Protein 3OP7 (pdb70)

Solvent-accessible surface area: 16066 Å² total

Nearest PDB structures (foldseek):
  3p6k-assembly1_B  TM=9.963E-01  e=9.672E-69  Streptococcus suis 89/1591
  3h14-assembly1_A  TM=8.240E-01  e=2.081E-23  Ruegeria pomeroyi DSS-3
  3cq5-assembly2_C  TM=8.260E-01  e=1.080E-16  unclassified
  4r8d-assembly1_A  TM=8.226E-01  e=7.196E-16  Mycobacterium tuberculosis H37Rv
  3cq4-assembly1_B  TM=8.058E-01  e=1.076E-15  unclassified

B-factor: mean 35.76, std 11.33, range [17.78, 86.44]

Foldseek 3Di:
DLFDPQLLVVVCVVPVVLFPQEQADLFFAFDDVVRLCVLLVHDVVVLCVVVVPDDFDCPDFFFDLLLLCLVQVVAPPFHSLQKGKALALVRVLLLLLVLQAAAAAEEEEEALFRVSQFSVNSSRNYHYHYQYQDQVVLRHGDLVVVLVRDDLRHLYEEEAVTPAALAHADVVLLSVQVSCVNRVHAYEYEDQWDFPAPHHHHQNVNRHLSYKYKYACVCPRPSPLRIIIIGHHNVSSVSSSVCSVVVGHGTPVSSSVSSSCSVSVVSSNVVQLVLLVVQLVVVVVLQVVQPQKHASRRSSGQKRKIAGNADFVVLQVCLCVPPSAHWAACVSRPPTRITIGGRSHDSVSNVSSSVSVSVSVVVRD

Secondary structure (DSSP, 8-state):
------HHHHHHHHHGGG-SEE----S--PPPHHHHHHHHT--HHHHHHHHHTS--SS--TT--HHHHHHHHTTSSS--GGGEEEESHHHHHHHHHHHHH--TT-EEEEEESS-THHHHHHHHTT-EEEEEEEEGGGTTEEPHHHHHHH--TT---EEESSPTTT----HHHHHHHHHHHHTTT--EEEE--S---SSS----HHHH-TTEEEEEE----S-GGG--EEEE--HHHHHHHTTTGGG-----HHHHHHHHHHHHTHHHHHHHHHHHHHHHHHHHHHHHHH-TTEEE---SSSS-EEEEE-----HHHHHHHHHH-EE-EEGGGGT-TTEEEE---S-HHHHHHHHHHHHHHHGGG-

Radius of gyration: 20.61 Å; Cα contacts (8 Å, |Δi|>4): 712; chains: 1; bounding box: 50×51×51 Å

Structure (mmCIF, N/CA/C/O backbone):
data_3OP7
#
_entry.id   3OP7
#
_cell.length_a   97.518
_cell.length_b   97.518
_cell.length_c   89.244
_cell.angle_alpha   90.000
_cell.angle_beta   90.000
_cell.angle_gamma   90.000
#
_symmetry.space_group_name_H-M   'P 41 21 2'
#
loop_
_entity.id
_entity.type
_entity.pdbx_description
1 polymer 'Aminotransferase class I and II'
2 non-polymer 'UNKNOWN LIGAND'
3 non-polymer 'SULFATE ION'
4 non-polymer 1,2-ETHANEDIOL
5 water water
#
loop_
_atom_site.group_PDB
_atom_site.id
_atom_site.type_symbol
_atom_site.label_atom_id
_atom_site.label_alt_id
_atom_site.label_comp_id
_atom_site.label_asym_id
_atom_site.label_entity_id
_atom_site.label_seq_id
_atom_site.pdbx_PDB_ins_code
_atom_site.Cartn_x
_atom_site.Cartn_y
_atom_site.Cartn_z
_atom_site.occupancy
_atom_site.B_iso_or_equiv
_atom_site.auth_seq_id
_atom_site.auth_comp_id
_atom_site.auth_asym_id
_atom_site.auth_atom_id
_atom_site.pdbx_PDB_model_num
ATOM 1 N N . GLY A 1 1 ? 10.364 27.198 3.914 1.00 42.60 0 GLY A N 1
ATOM 2 C CA . GLY A 1 1 ? 9.784 26.185 2.994 1.00 44.98 0 GLY A CA 1
ATOM 3 C C . GLY A 1 1 ? 9.466 24.887 3.728 1.00 46.07 0 GLY A C 1
ATOM 4 O O . GLY A 1 1 ? 9.677 24.780 4.951 1.00 45.29 0 GLY A O 1
ATOM 13 N N . LYS A 1 3 ? 10.614 21.463 3.452 1.00 43.98 2 LYS A N 1
ATOM 14 C CA . LYS A 1 3 ? 11.621 20.635 4.138 1.00 43.59 2 LYS A CA 1
ATOM 15 C C . LYS A 1 3 ? 12.796 21.493 4.636 1.00 39.92 2 LYS A C 1
ATOM 16 O O . LYS A 1 3 ? 13.761 20.972 5.216 1.00 39.60 2 LYS A O 1
ATOM 22 N N . LEU A 1 4 ? 12.733 22.791 4.358 1.00 36.96 3 LEU A N 1
ATOM 23 C CA . LEU A 1 4 ? 13.809 23.731 4.767 1.00 33.32 3 LEU A CA 1
ATOM 24 C C . LEU A 1 4 ? 13.159 25.025 5.246 1.00 32.56 3 LEU A C 1
ATOM 25 O O . LEU A 1 4 ? 12.779 25.848 4.420 1.00 32.54 3 LEU A O 1
ATOM 30 N N . PRO A 1 5 ? 12.998 25.170 6.577 1.00 31.67 4 PRO A N 1
ATOM 31 C CA . PRO A 1 5 ? 12.398 26.347 7.217 1.00 31.93 4 PRO A CA 1
ATOM 32 C C . PRO A 1 5 ? 13.280 27.575 7.047 1.00 30.02 4 PRO A C 1
ATOM 33 O O . PRO A 1 5 ? 14.511 27.458 6.926 1.00 29.04 4 PRO A O 1
ATOM 37 N N . ARG A 1 6 ? 12.686 28.757 7.034 1.00 30.06 5 ARG A N 1
ATOM 38 C CA . ARG A 1 6 ? 13.531 29.974 7.108 1.00 30.50 5 ARG A CA 1
ATOM 39 C C . ARG A 1 6 ? 14.488 29.845 8.297 1.00 28.90 5 ARG A C 1
ATOM 40 O O . ARG A 1 6 ? 14.144 29.206 9.282 1.00 28.42 5 ARG A O 1
ATOM 48 N N . PHE A 1 7 ? 15.647 30.476 8.196 1.00 26.78 6 PHE A N 1
ATOM 49 C CA . PHE A 1 7 ? 16.682 30.456 9.218 1.00 26.48 6 PHE A CA 1
ATOM 50 C C . PHE A 1 7 ? 16.276 31.529 10.250 1.00 27.41 6 PHE A C 1
ATOM 51 O O . PHE A 1 7 ? 16.223 32.708 9.936 1.00 26.60 6 PHE A O 1
ATOM 59 N N . GLY A 1 8 ? 15.910 31.086 11.460 1.00 27.48 7 GLY A N 1
ATOM 60 C CA . GLY A 1 8 ? 15.206 31.926 12.394 1.00 28.94 7 GLY A CA 1
ATOM 61 C C . GLY A 1 8 ? 15.961 33.140 12.880 1.00 29.13 7 GLY A C 1
ATOM 62 O O . GLY A 1 8 ? 15.402 34.236 12.906 1.00 30.42 7 GLY A O 1
ATOM 63 N N . VAL A 1 9 ? 17.200 32.953 13.307 1.00 28.43 8 VAL A N 1
ATOM 64 C CA . VAL A 1 9 ? 18.015 34.109 13.752 1.00 28.27 8 VAL A CA 1
ATOM 65 C C . VAL A 1 9 ? 18.189 35.092 12.595 1.00 28.87 8 VAL A C 1
ATOM 66 O O . VAL A 1 9 ? 18.043 36.296 12.755 1.00 28.17 8 VAL A O 1
ATOM 70 N N . GLU A 1 10 ? 18.450 34.555 11.403 1.00 27.51 9 GLU A N 1
ATOM 71 C CA . GLU A 1 10 ? 18.612 35.379 10.193 1.00 28.40 9 GLU A CA 1
ATOM 72 C C . GLU A 1 10 ? 17.405 36.287 9.871 1.00 28.91 9 GLU A C 1
ATOM 73 O O . GLU A 1 10 ? 17.537 37.497 9.594 1.00 29.38 9 GLU A O 1
ATOM 79 N N . GLU A 1 11 ? 16.205 35.714 9.914 1.00 29.29 10 GLU A N 1
ATOM 80 C CA . GLU A 1 11 ? 15.004 36.452 9.597 1.00 30.61 10 GLU A CA 1
ATOM 81 C C . GLU A 1 11 ? 14.853 37.605 10.623 1.00 31.35 10 GLU A C 1
ATOM 82 O O . GLU A 1 11 ? 14.540 38.741 10.267 1.00 31.75 10 GLU A O 1
ATOM 88 N N . TRP A 1 12 ? 15.084 37.291 11.893 1.00 30.39 11 TRP A N 1
ATOM 89 C CA . TRP A 1 12 ? 15.006 38.322 12.952 1.00 31.07 11 TRP A CA 1
ATOM 90 C C . TRP A 1 12 ? 15.995 39.457 12.674 1.00 31.05 11 TRP A C 1
ATOM 91 O O . TRP A 1 12 ? 15.589 40.615 12.667 1.00 32.25 11 TRP A O 1
ATOM 102 N N . LEU A 1 13 ? 17.262 39.106 12.448 1.00 30.80 12 LEU A N 1
ATOM 103 C CA . LEU A 1 13 ? 18.295 40.104 12.141 1.00 31.16 12 LEU A CA 1
ATOM 104 C C . LEU A 1 13 ? 17.998 40.866 10.843 1.00 32.74 12 LEU A C 1
ATOM 105 O O . LEU A 1 13 ? 18.149 42.103 10.807 1.00 33.45 12 LEU A O 1
ATOM 110 N N . ASN A 1 14 ? 17.583 40.165 9.773 1.00 32.29 13 ASN A N 1
ATOM 111 C CA . ASN A 1 14 ? 17.211 40.867 8.540 1.00 33.13 13 ASN A CA 1
ATOM 112 C C . ASN A 1 14 ? 16.221 42.007 8.798 1.00 34.84 13 ASN A C 1
ATOM 113 O O . ASN A 1 14 ? 16.370 43.120 8.269 1.00 34.30 13 ASN A O 1
ATOM 118 N N . VAL A 1 15 ? 15.196 41.732 9.614 1.00 35.35 14 VAL A N 1
ATOM 119 C CA . VAL A 1 15 ? 14.139 42.707 9.865 1.00 38.08 14 VAL A CA 1
ATOM 120 C C . VAL A 1 15 ? 14.606 43.841 10.803 1.00 38.32 14 VAL A C 1
ATOM 121 O O . VAL A 1 15 ? 14.256 45.006 10.569 1.00 38.76 14 VAL A O 1
ATOM 125 N N . HIS A 1 16 ? 15.432 43.528 11.796 1.00 37.72 15 HIS A N 1
ATOM 126 C CA . HIS A 1 16 ? 15.657 44.458 12.926 1.00 39.47 15 HIS A CA 1
ATOM 127 C C . HIS A 1 16 ? 17.052 45.049 13.093 1.00 40.43 15 HIS A C 1
ATOM 128 O O . HIS A 1 16 ? 17.204 46.021 13.820 1.00 41.04 15 HIS A O 1
ATOM 135 N N . GLU A 1 17 ? 18.054 44.509 12.413 1.00 41.11 16 GLU A N 1
ATOM 136 C CA . GLU A 1 17 ? 19.449 44.933 12.621 1.00 43.03 16 GLU A CA 1
ATOM 137 C C . GLU A 1 17 ? 19.652 46.454 12.339 1.00 44.60 16 GLU A C 1
ATOM 138 O O . GLU A 1 17 ? 20.418 47.124 13.053 1.00 45.28 16 GLU A O 1
ATOM 144 N N . ASN A 1 18 ? 18.923 46.981 11.346 1.00 45.18 17 ASN A N 1
ATOM 145 C CA . ASN A 1 18 ? 19.012 48.406 10.972 1.00 46.77 17 ASN A CA 1
ATOM 146 C C . ASN A 1 18 ? 18.316 49.341 11.947 1.00 48.47 17 ASN A C 1
ATOM 147 O O . ASN A 1 18 ? 18.448 50.573 11.847 1.00 49.75 17 ASN A O 1
ATOM 152 N N . SER A 1 19 ? 17.499 48.764 12.822 1.00 48.79 18 SER A N 1
ATOM 153 C CA . SER A 1 19 ? 16.773 49.516 13.842 1.00 50.27 18 SER A CA 1
ATOM 154 C C . SER A 1 19 ? 17.537 49.587 15.165 1.00 49.87 18 SER A C 1
ATOM 155 O O . SER A 1 19 ? 17.084 50.253 16.104 1.00 51.47 18 SER A O 1
ATOM 158 N N . ALA A 1 20 ? 18.676 48.900 15.249 1.00 47.42 19 ALA A N 1
ATOM 159 C CA . ALA A 1 20 ? 19.426 48.782 16.502 1.00 47.13 19 ALA A CA 1
ATOM 160 C C . ALA A 1 20 ? 20.212 50.070 16.813 1.00 47.61 19 ALA A C 1
ATOM 161 O O . ALA A 1 20 ? 20.988 50.536 15.972 1.00 47.21 19 ALA A O 1
ATOM 163 N N . ILE A 1 21 ? 20.023 50.626 18.005 1.00 48.23 20 ILE A N 1
ATOM 164 C CA . ILE A 1 21 ? 20.911 51.702 18.498 1.00 48.63 20 ILE A CA 1
ATOM 165 C C . ILE A 1 21 ? 22.078 51.051 19.259 1.00 47.17 20 ILE A C 1
ATOM 166 O O . ILE A 1 21 ? 23.251 51.376 19.026 1.00 46.26 20 ILE A O 1
ATOM 171 N N . TYR A 1 22 ? 21.742 50.082 20.111 1.00 46.42 21 TYR A N 1
ATOM 172 C CA . TYR A 1 22 ? 22.723 49.326 20.912 1.00 45.39 21 TYR A CA 1
ATOM 173 C C . TYR A 1 22 ? 22.613 47.854 20.534 1.00 43.85 21 TYR A C 1
ATOM 174 O O . TYR A 1 22 ? 21.751 47.164 21.019 1.00 43.42 21 TYR A O 1
ATOM 183 N N . ASP A 1 23 ? 23.494 47.388 19.660 1.00 42.61 22 ASP A N 1
ATOM 184 C CA . ASP A 1 23 ? 23.397 46.020 19.114 1.00 41.78 22 ASP A CA 1
ATOM 185 C C . ASP A 1 23 ? 24.175 45.032 19.988 1.00 40.34 22 ASP A C 1
ATOM 186 O O . ASP A 1 23 ? 25.383 44.974 19.916 1.00 39.48 22 ASP A O 1
ATOM 191 N N . ILE A 1 24 ? 23.475 44.309 20.869 1.00 40.32 23 ILE A N 1
ATOM 192 C CA . ILE A 1 24 ? 24.096 43.253 21.677 1.00 39.01 23 ILE A CA 1
ATOM 193 C C . ILE A 1 24 ? 23.505 41.892 21.258 1.00 38.97 23 ILE A C 1
ATOM 194 O O . ILE A 1 24 ? 23.302 41.006 22.094 1.00 39.42 23 ILE A O 1
ATOM 199 N N . ALA A 1 25 ? 23.250 41.757 19.956 1.00 38.30 24 ALA A N 1
ATOM 200 C CA . ALA A 1 25 ? 22.699 40.527 19.391 1.00 38.09 24 ALA A CA 1
ATOM 201 C C . ALA A 1 25 ? 23.765 39.694 18.704 1.00 37.95 24 ALA A C 1
ATOM 202 O O . ALA A 1 25 ? 23.617 38.481 18.619 1.00 37.42 24 ALA A O 1
ATOM 204 N N . GLY A 1 26 ? 24.785 40.328 18.122 1.00 38.02 25 GLY A N 1
ATOM 205 C CA . GLY A 1 26 ? 25.879 39.560 17.473 1.00 36.17 25 GLY A CA 1
ATOM 206 C C . GLY A 1 26 ? 26.633 38.762 18.530 1.00 36.16 25 GLY A C 1
ATOM 207 O O . GLY A 1 26 ? 26.862 39.260 19.635 1.00 37.14 25 GLY A O 1
ATOM 208 N N . VAL A 1 27 ? 27.067 37.561 18.171 1.00 34.66 26 VAL A N 1
ATOM 209 C CA . VAL A 1 27 ? 27.764 36.653 19.086 1.00 34.14 26 VAL A CA 1
ATOM 210 C C . VAL A 1 27 ? 29.212 36.379 18.633 1.00 33.24 26 VAL A C 1
ATOM 211 O O . VAL A 1 27 ? 29.790 35.321 18.921 1.00 30.93 26 VAL A O 1
ATOM 215 N N . SER A 1 28 ? 29.815 37.391 18.003 1.00 32.73 27 SER A N 1
ATOM 216 C CA . SER A 1 28 ? 31.217 37.337 17.680 1.00 32.85 27 SER A CA 1
ATOM 217 C C . SER A 1 28 ? 32.017 38.186 18.685 1.00 32.92 27 SER A C 1
ATOM 218 O O . SER A 1 28 ? 31.473 38.678 19.694 1.00 33.55 27 SER A O 1
ATOM 221 N N . ILE A 1 29 ? 33.317 38.292 18.452 1.00 31.26 28 ILE A N 1
ATOM 222 C CA . ILE A 1 29 ? 34.197 39.123 19.316 1.00 30.56 28 ILE A CA 1
ATOM 223 C C . ILE A 1 29 ? 34.659 40.270 18.420 1.00 30.74 28 ILE A C 1
ATOM 224 O O . ILE A 1 29 ? 35.124 39.968 17.297 1.00 29.92 28 ILE A O 1
ATOM 229 N N . SER A 1 30 ? 34.527 41.516 18.866 1.00 30.10 29 SER A N 1
ATOM 230 C CA . SER A 1 30 ? 34.903 42.746 18.133 1.00 31.09 29 SER A CA 1
ATOM 231 C C . SER A 1 30 ? 35.894 42.471 17.014 1.00 29.38 29 SER A C 1
ATOM 232 O O . SER A 1 30 ? 37.039 42.106 17.251 1.00 29.24 29 SER A O 1
ATOM 235 N N . SER A 1 31 ? 35.436 42.658 15.780 1.00 27.00 30 SER A N 1
ATOM 236 C CA A SER A 1 31 ? 36.213 42.306 14.596 0.50 26.46 30 SER A CA 1
ATOM 237 C CA B SER A 1 31 ? 36.243 42.268 14.636 0.50 26.50 30 SER A CA 1
ATOM 238 C C . SER A 1 31 ? 37.510 43.101 14.454 1.00 26.65 30 SER A C 1
ATOM 239 O O . SER A 1 31 ? 37.628 44.243 14.937 1.00 27.85 30 SER A O 1
ATOM 244 N N . LEU A 1 32 ? 38.463 42.499 13.785 1.00 26.52 31 LEU A N 1
ATOM 245 C CA . LEU A 1 32 ? 39.743 43.126 13.447 1.00 27.12 31 LEU A CA 1
ATOM 246 C C . LEU A 1 32 ? 39.631 43.889 12.161 1.00 27.11 31 LEU A C 1
ATOM 247 O O . LEU A 1 32 ? 38.912 43.472 11.231 1.00 26.54 31 LEU A O 1
ATOM 252 N N . THR A 1 33 ? 40.385 44.965 12.071 1.00 28.33 32 THR A N 1
ATOM 253 C CA . THR A 1 33 ? 40.733 45.529 10.768 1.00 27.54 32 THR A CA 1
ATOM 254 C C . THR A 1 33 ? 42.074 44.942 10.292 1.00 27.68 32 THR A C 1
ATOM 255 O O . THR A 1 33 ? 42.851 44.415 11.081 1.00 26.90 32 THR A O 1
ATOM 259 N N . LEU A 1 34 ? 42.370 45.068 9.002 1.00 28.15 33 LEU A N 1
ATOM 260 C CA . LEU A 1 34 ? 43.666 44.633 8.487 1.00 29.57 33 LEU A CA 1
ATOM 261 C C . LEU A 1 34 ? 44.782 45.374 9.210 1.00 31.59 33 LEU A C 1
ATOM 262 O O . LEU A 1 34 ? 45.774 44.778 9.600 1.00 32.31 33 LEU A O 1
ATOM 267 N N . GLU A 1 35 ? 44.597 46.676 9.413 1.00 32.01 34 GLU A N 1
ATOM 268 C CA . GLU A 1 35 ? 45.555 47.504 10.157 1.00 34.50 34 GLU A CA 1
ATOM 269 C C . GLU A 1 35 ? 45.893 46.893 11.523 1.00 33.97 34 GLU A C 1
ATOM 270 O O . GLU A 1 35 ? 47.055 46.778 11.877 1.00 33.00 34 GLU A O 1
ATOM 276 N N . GLU A 1 36 ? 44.866 46.526 12.276 1.00 32.06 35 GLU A N 1
ATOM 277 C CA A GLU A 1 36 ? 45.059 45.926 13.593 0.50 32.22 35 GLU A CA 1
ATOM 278 C CA B GLU A 1 36 ? 45.061 45.926 13.583 0.50 31.69 35 GLU A CA 1
ATOM 279 C C . GLU A 1 36 ? 45.719 44.554 13.472 1.00 31.28 35 GLU A C 1
ATOM 280 O O . GLU A 1 36 ? 46.558 44.188 14.301 1.00 32.17 35 GLU A O 1
ATOM 291 N N . LEU A 1 37 ? 45.331 43.773 12.460 1.00 29.29 36 LEU A N 1
ATOM 292 C CA . LEU A 1 37 ? 45.983 42.478 12.252 1.00 29.28 36 LEU A CA 1
ATOM 293 C C . LEU A 1 37 ? 47.467 42.613 11.906 1.00 30.17 36 LEU A C 1
ATOM 294 O O . LEU A 1 37 ? 48.301 41.874 12.451 1.00 32.00 36 LEU A O 1
ATOM 299 N N . PHE A 1 38 ? 47.815 43.589 11.072 1.00 30.08 37 PHE A N 1
ATOM 300 C CA . PHE A 1 38 ? 49.217 43.836 10.783 1.00 32.23 37 PHE A CA 1
ATOM 301 C C . PHE A 1 38 ? 49.961 44.201 12.064 1.00 34.30 37 PHE A C 1
ATOM 302 O O . PHE A 1 38 ? 51.067 43.715 12.307 1.00 35.51 37 PHE A O 1
ATOM 310 N N . ALA A 1 39 ? 49.349 45.058 12.882 1.00 36.14 38 ALA A N 1
ATOM 311 C CA . ALA A 1 39 ? 49.986 45.524 14.113 1.00 38.79 38 ALA A CA 1
ATOM 312 C C . ALA A 1 39 ? 50.236 44.397 15.106 1.00 40.13 38 ALA A C 1
ATOM 313 O O . ALA A 1 39 ? 51.334 44.275 15.643 1.00 39.85 38 ALA A O 1
ATOM 315 N N . LEU A 1 40 ? 49.233 43.566 15.366 1.00 39.71 39 LEU A N 1
ATOM 316 C CA . LEU A 1 40 ? 49.428 42.513 16.345 1.00 41.64 39 LEU A CA 1
ATOM 317 C C . LEU A 1 40 ? 50.362 41.399 15.818 1.00 41.72 39 LEU A C 1
ATOM 318 O O . LEU A 1 40 ? 51.020 40.712 16.602 1.00 42.56 39 LEU A O 1
ATOM 323 N N . SER A 1 41 ? 50.469 41.268 14.505 1.00 41.35 40 SER A N 1
ATOM 324 C CA . SER A 1 41 ? 51.308 40.244 13.907 1.00 41.79 40 SER A CA 1
ATOM 325 C C . SER A 1 41 ? 52.743 40.742 13.617 1.00 44.17 40 SER A C 1
ATOM 326 O O . SER A 1 41 ? 53.599 39.958 13.273 1.00 44.94 40 SER A O 1
ATOM 329 N N . GLY A 1 42 ? 53.002 42.034 13.759 1.00 45.18 41 GLY A N 1
ATOM 330 C CA . GLY A 1 42 ? 54.299 42.582 13.379 1.00 47.32 41 GLY A CA 1
ATOM 331 C C . GLY A 1 42 ? 54.617 42.556 11.889 1.00 46.59 41 GLY A C 1
ATOM 332 O O . GLY A 1 42 ? 55.784 42.573 11.512 1.00 49.22 41 GLY A O 1
ATOM 333 N N . THR A 1 43 ? 53.593 42.584 11.052 1.00 44.48 42 THR A N 1
ATOM 334 C CA . THR A 1 43 ? 53.726 42.561 9.592 1.00 43.79 42 THR A CA 1
ATOM 335 C C . THR A 1 43 ? 53.869 43.913 9.003 1.00 43.97 42 THR A C 1
ATOM 336 O O . THR A 1 43 ? 53.195 44.854 9.422 1.00 43.91 42 THR A O 1
ATOM 340 N N . ASN A 1 44 ? 54.706 44.007 7.973 1.00 44.66 43 ASN A N 1
ATOM 341 C CA . ASN A 1 44 ? 54.816 45.220 7.210 1.00 45.58 43 ASN A CA 1
ATOM 342 C C . ASN A 1 44 ? 53.679 45.228 6.175 1.00 43.74 43 ASN A C 1
ATOM 343 O O . ASN A 1 44 ? 53.563 44.290 5.385 1.00 42.65 43 ASN A O 1
ATOM 348 N N . PRO A 1 45 ? 52.809 46.254 6.228 1.00 43.41 44 PRO A N 1
ATOM 349 C CA . PRO A 1 45 ? 51.670 46.288 5.335 1.00 41.68 44 PRO A CA 1
ATOM 350 C C . PRO A 1 45 ? 52.088 46.293 3.857 1.00 42.02 44 PRO A C 1
ATOM 351 O O . PRO A 1 45 ? 51.461 45.615 3.044 1.00 38.88 44 PRO A O 1
ATOM 355 N N . GLU A 1 46 ? 53.154 47.027 3.548 1.00 43.12 45 GLU A N 1
ATOM 356 C CA . GLU A 1 46 ? 53.629 47.165 2.169 1.00 44.60 45 GLU A CA 1
ATOM 357 C C . GLU A 1 46 ? 54.038 45.826 1.550 1.00 43.52 45 GLU A C 1
ATOM 358 O O . GLU A 1 46 ? 53.792 45.596 0.361 1.00 43.19 45 GLU A O 1
ATOM 364 N N . ASP A 1 47 ? 54.688 44.962 2.328 1.00 43.06 46 ASP A N 1
ATOM 365 C CA . ASP A 1 47 ? 55.071 43.638 1.817 1.00 42.12 46 ASP A CA 1
ATOM 366 C C . ASP A 1 47 ? 53.816 42.814 1.522 1.00 39.10 46 ASP A C 1
ATOM 367 O O . ASP A 1 47 ? 53.764 42.073 0.525 1.00 38.65 46 ASP A O 1
ATOM 372 N N . PHE A 1 48 ? 52.820 42.912 2.403 1.00 35.95 47 PHE A N 1
ATOM 373 C CA . PHE A 1 48 ? 51.597 42.161 2.225 1.00 33.38 47 PHE A CA 1
ATOM 374 C C . PHE A 1 48 ? 50.913 42.633 0.949 1.00 31.97 47 PHE A C 1
ATOM 375 O O . PHE A 1 48 ? 50.494 41.819 0.146 1.00 30.42 47 PHE A O 1
ATOM 383 N N . TYR A 1 49 ? 50.824 43.935 0.754 1.00 31.92 48 TYR A N 1
ATOM 384 C CA . TYR A 1 49 ? 50.138 44.474 -0.427 1.00 32.47 48 TYR A CA 1
ATOM 385 C C . TYR A 1 49 ? 50.886 44.175 -1.719 1.00 33.57 48 TYR A C 1
ATOM 386 O O . TYR A 1 49 ? 50.262 43.968 -2.751 1.00 32.98 48 TYR A O 1
ATOM 395 N N . LYS A 1 50 ? 52.210 44.180 -1.648 1.00 34.57 49 LYS A N 1
ATOM 396 C CA . LYS A 1 50 ? 53.021 43.843 -2.807 1.00 36.00 49 LYS A CA 1
ATOM 397 C C . LYS A 1 50 ? 52.725 42.414 -3.248 1.00 33.75 49 LYS A C 1
ATOM 398 O O . LYS A 1 50 ? 52.545 42.172 -4.431 1.00 33.45 49 LYS A O 1
ATOM 404 N N . LYS A 1 51 ? 52.677 41.484 -2.310 1.00 33.55 50 LYS A N 1
ATOM 405 C CA . LYS A 1 51 ? 52.396 40.099 -2.628 1.00 33.20 50 LYS A CA 1
ATOM 406 C C . LYS A 1 51 ? 50.971 39.990 -3.201 1.00 31.42 50 LYS A C 1
ATOM 407 O O . LYS A 1 51 ? 50.752 39.417 -4.259 1.00 30.68 50 LYS A O 1
ATOM 413 N N . LEU A 1 52 ? 50.014 40.593 -2.497 1.00 29.86 51 LEU A N 1
ATOM 414 C CA . LEU A 1 52 ? 48.617 40.550 -2.922 1.00 28.25 51 LEU A CA 1
ATOM 415 C C . LEU A 1 52 ? 48.432 41.099 -4.322 1.00 27.50 51 LEU A C 1
ATOM 416 O O . LEU A 1 52 ? 47.744 40.484 -5.128 1.00 28.76 51 LEU A O 1
ATOM 421 N N . GLN A 1 53 ? 49.012 42.257 -4.577 1.00 29.16 52 GLN A N 1
ATOM 422 C CA . GLN A 1 53 ? 48.749 43.058 -5.778 1.00 30.28 52 GLN A CA 1
ATOM 423 C C . GLN A 1 53 ? 49.113 42.338 -7.081 1.00 29.78 52 GLN A C 1
ATOM 424 O O . GLN A 1 53 ? 48.491 42.546 -8.117 1.00 28.97 52 GLN A O 1
ATOM 430 N N . GLY A 1 54 ? 50.112 41.477 -6.987 1.00 29.91 53 GLY A N 1
ATOM 431 C CA . GLY A 1 54 ? 50.571 40.699 -8.122 1.00 29.92 53 GLY A CA 1
ATOM 432 C C . GLY A 1 54 ? 50.064 39.282 -8.211 1.00 28.83 53 GLY A C 1
ATOM 433 O O . GLY A 1 54 ? 50.474 38.545 -9.139 1.00 29.46 53 GLY A O 1
ATOM 434 N N . THR A 1 55 ? 49.171 38.899 -7.297 1.00 29.15 54 THR A N 1
ATOM 435 C CA . THR A 1 55 ? 48.594 37.555 -7.275 1.00 27.96 54 THR A CA 1
ATOM 436 C C . THR A 1 55 ? 47.393 37.513 -8.220 1.00 27.92 54 THR A C 1
ATOM 437 O O . THR A 1 55 ? 46.464 38.283 -8.083 1.00 27.96 54 THR A O 1
ATOM 441 N N . LYS A 1 56 ? 47.397 36.581 -9.159 1.00 26.84 55 LYS A N 1
ATOM 442 C CA . LYS A 1 56 ? 46.226 36.402 -10.032 1.00 26.53 55 LYS A CA 1
ATOM 443 C C . LYS A 1 56 ? 45.000 36.052 -9.179 1.00 25.01 55 LYS A C 1
ATOM 444 O O . LYS A 1 56 ? 45.051 35.172 -8.305 1.00 24.06 55 LYS A O 1
ATOM 450 N N . LEU A 1 57 ? 43.899 36.753 -9.429 1.00 24.44 56 LEU A N 1
ATOM 451 C CA . LEU A 1 57 ? 42.649 36.475 -8.709 1.00 23.46 56 LEU A CA 1
ATOM 452 C C . LEU A 1 57 ? 41.903 35.416 -9.580 1.00 23.42 56 LEU A C 1
ATOM 453 O O . LEU A 1 57 ? 40.731 35.573 -9.992 1.00 21.43 56 LEU A O 1
ATOM 458 N N . ASN A 1 58 ? 42.605 34.312 -9.829 1.00 23.10 57 ASN A N 1
ATOM 459 C CA . ASN A 1 58 ? 41.992 33.109 -10.378 1.00 23.00 57 ASN A CA 1
ATOM 460 C C . ASN A 1 58 ? 41.364 32.272 -9.276 1.00 22.25 57 ASN A C 1
ATOM 461 O O . ASN A 1 58 ? 41.111 32.811 -8.184 1.00 22.39 57 ASN A O 1
ATOM 466 N N . TYR A 1 59 ? 41.041 31.004 -9.499 1.00 21.34 58 TYR A N 1
ATOM 467 C CA . TYR A 1 59 ? 40.462 30.186 -8.439 1.00 21.73 58 TYR A CA 1
ATOM 468 C C . TYR A 1 59 ? 41.456 29.887 -7.287 1.00 22.84 58 TYR A C 1
ATOM 469 O O . TYR A 1 59 ? 41.046 29.560 -6.193 1.00 22.48 58 TYR A O 1
ATOM 478 N N . GLY A 1 60 ? 42.748 30.045 -7.550 1.00 24.17 59 GLY A N 1
ATOM 479 C CA . GLY A 1 60 ? 43.748 30.016 -6.489 1.00 24.09 59 GLY A CA 1
ATOM 480 C C . GLY A 1 60 ? 43.901 28.633 -5.902 1.00 24.34 59 GLY A C 1
ATOM 481 O O . GLY A 1 60 ? 43.866 27.637 -6.611 1.00 24.59 59 GLY A O 1
ATOM 482 N N . TRP A 1 61 ? 44.069 28.579 -4.593 1.00 24.60 60 TRP A N 1
ATOM 483 C CA . TRP A 1 61 ? 44.201 27.339 -3.868 1.00 24.06 60 TRP A CA 1
ATOM 484 C C . TRP A 1 61 ? 42.804 26.764 -3.616 1.00 24.13 60 TRP A C 1
ATOM 485 O O . TRP A 1 61 ? 42.068 27.184 -2.707 1.00 24.13 60 TRP A O 1
ATOM 496 N N . ILE A 1 62 ? 42.470 25.752 -4.374 1.00 24.49 61 ILE A N 1
ATOM 497 C CA . ILE A 1 62 ? 41.143 25.184 -4.347 1.00 25.37 61 ILE A CA 1
ATOM 498 C C . ILE A 1 62 ? 40.818 24.714 -2.942 1.00 25.47 61 ILE A C 1
ATOM 499 O O . ILE A 1 62 ? 39.696 24.940 -2.441 1.00 26.42 61 ILE A O 1
ATOM 504 N N . GLU A 1 63 ? 41.782 24.095 -2.262 1.00 25.23 62 GLU A N 1
ATOM 505 C CA . GLU A 1 63 ? 41.458 23.524 -0.970 1.00 25.83 62 GLU A CA 1
ATOM 506 C C . GLU A 1 63 ? 42.004 24.299 0.194 1.00 24.59 62 GLU A C 1
ATOM 507 O O . GLU A 1 63 ? 41.926 23.825 1.309 1.00 23.64 62 GLU A O 1
ATOM 513 N N . GLY A 1 64 ? 42.528 25.485 -0.088 1.00 22.08 63 GLY A N 1
ATOM 514 C CA . GLY A 1 64 ? 43.304 26.258 0.876 1.00 23.59 63 GLY A CA 1
ATOM 515 C C . GLY A 1 64 ? 44.809 26.087 0.628 1.00 23.33 63 GLY A C 1
ATOM 516 O O . GLY A 1 64 ? 45.282 25.026 0.180 1.00 23.44 63 GLY A O 1
ATOM 517 N N . SER A 1 65 ? 45.570 27.114 0.971 1.00 22.93 64 SER A N 1
ATOM 518 C CA . SER A 1 65 ? 46.986 27.147 0.737 1.00 23.11 64 SER A CA 1
ATOM 519 C C . SER A 1 65 ? 47.702 26.129 1.601 1.00 23.58 64 SER A C 1
ATOM 520 O O . SER A 1 65 ? 47.169 25.686 2.650 1.00 22.23 64 SER A O 1
ATOM 523 N N . PRO A 1 66 ? 48.924 25.777 1.215 1.00 24.99 65 PRO A N 1
ATOM 524 C CA . PRO A 1 66 ? 49.680 24.843 2.056 1.00 25.64 65 PRO A CA 1
ATOM 525 C C . PRO A 1 66 ? 49.928 25.406 3.451 1.00 24.99 65 PRO A C 1
ATOM 526 O O . PRO A 1 66 ? 49.920 24.659 4.457 1.00 26.03 65 PRO A O 1
ATOM 530 N N . ALA A 1 67 ? 50.131 26.715 3.540 1.00 25.73 66 ALA A N 1
ATOM 531 C CA . ALA A 1 67 ? 50.353 27.358 4.854 1.00 26.34 66 ALA A CA 1
ATOM 532 C C . ALA A 1 67 ? 49.072 27.302 5.699 1.00 25.08 66 ALA A C 1
ATOM 533 O O . ALA A 1 67 ? 49.118 27.030 6.882 1.00 25.19 66 ALA A O 1
ATOM 535 N N . PHE A 1 68 ? 47.933 27.563 5.060 1.00 23.31 67 PHE A N 1
ATOM 536 C CA . PHE A 1 68 ? 46.623 27.419 5.724 1.00 23.26 67 PHE A CA 1
ATOM 537 C C . PHE A 1 68 ? 46.430 25.999 6.271 1.00 23.02 67 PHE A C 1
ATOM 538 O O . PHE A 1 68 ? 46.142 25.793 7.447 1.00 23.34 67 PHE A O 1
ATOM 546 N N . LYS A 1 69 ? 46.632 25.000 5.409 1.00 23.35 68 LYS A N 1
ATOM 547 C CA . LYS A 1 69 ? 46.433 23.621 5.840 1.00 24.19 68 LYS A CA 1
ATOM 548 C C . LYS A 1 69 ? 47.367 23.233 6.947 1.00 25.01 68 LYS A C 1
ATOM 549 O O . LYS A 1 69 ? 46.936 22.598 7.909 1.00 25.39 68 LYS A O 1
ATOM 555 N N . LYS A 1 70 ? 48.635 23.592 6.835 1.00 25.86 69 LYS A N 1
ATOM 556 C CA . LYS A 1 70 ? 49.603 23.265 7.903 1.00 26.59 69 LYS A CA 1
ATOM 557 C C . LYS A 1 70 ? 49.261 23.967 9.221 1.00 27.31 69 LYS A C 1
ATOM 558 O O . LYS A 1 70 ? 49.228 23.312 10.261 1.00 27.55 69 LYS A O 1
ATOM 564 N N . SER A 1 71 ? 49.013 25.272 9.172 1.00 27.17 70 SER A N 1
ATOM 565 C CA . SER A 1 71 ? 48.757 26.046 10.399 1.00 28.88 70 SER A CA 1
ATOM 566 C C . SER A 1 71 ? 47.491 25.535 11.095 1.00 27.13 70 SER A C 1
ATOM 567 O O . SER A 1 71 ? 47.497 25.381 12.299 1.00 30.18 70 SER A O 1
ATOM 570 N N . VAL A 1 72 ? 46.435 25.269 10.313 1.00 26.66 71 VAL A N 1
ATOM 571 C CA . VAL A 1 72 ? 45.216 24.688 10.880 1.00 26.46 71 VAL A CA 1
ATOM 572 C C . VAL A 1 72 ? 45.500 23.329 11.523 1.00 27.02 71 VAL A C 1
ATOM 573 O O . VAL A 1 72 ? 45.078 23.086 12.657 1.00 29.10 71 VAL A O 1
ATOM 577 N N . SER A 1 73 ? 46.193 22.433 10.804 1.00 27.81 72 SER A N 1
ATOM 578 C CA . SER A 1 73 ? 46.542 21.093 11.339 1.00 28.95 72 SER A CA 1
ATOM 579 C C . SER A 1 73 ? 47.255 21.197 12.697 1.00 30.53 72 SER A C 1
ATOM 580 O O . SER A 1 73 ? 47.025 20.391 13.592 1.00 29.85 72 SER A O 1
ATOM 583 N N . GLN A 1 74 ? 48.068 22.227 12.852 1.00 31.21 73 GLN A N 1
ATOM 584 C CA . GLN A 1 74 ? 48.872 22.436 14.037 1.00 33.44 73 GLN A CA 1
ATOM 585 C C . GLN A 1 74 ? 48.043 22.892 15.257 1.00 33.49 73 GLN A C 1
ATOM 586 O O . GLN A 1 74 ? 48.526 22.847 16.399 1.00 33.64 73 GLN A O 1
ATOM 592 N N . LEU A 1 75 ? 46.808 23.318 15.024 1.00 31.74 74 LEU A N 1
ATOM 593 C CA . LEU A 1 75 ? 45.895 23.681 16.140 1.00 32.06 74 LEU A CA 1
ATOM 594 C C . LEU A 1 75 ? 45.425 22.430 16.904 1.00 31.48 74 LEU A C 1
ATOM 595 O O . LEU A 1 75 ? 44.919 22.545 18.006 1.00 33.12 74 LEU A O 1
ATOM 600 N N . TYR A 1 76 ? 45.603 21.260 16.313 1.00 31.17 75 TYR A N 1
ATOM 601 C CA . TYR A 1 76 ? 45.160 19.994 16.862 1.00 32.10 75 TYR A CA 1
ATOM 602 C C . TYR A 1 76 ? 46.318 19.104 17.190 1.00 33.54 75 TYR A C 1
ATOM 603 O O . TYR A 1 76 ? 47.438 19.334 16.699 1.00 35.54 75 TYR A O 1
ATOM 612 N N . THR A 1 77 ? 46.054 18.064 17.968 1.00 35.04 76 THR A N 1
ATOM 613 C CA A THR A 1 77 ? 47.000 16.970 18.100 0.50 36.38 76 THR A CA 1
ATOM 614 C CA B THR A 1 77 ? 46.977 16.955 18.131 0.50 36.29 76 THR A CA 1
ATOM 615 C C . THR A 1 77 ? 46.572 15.872 17.148 1.00 35.82 76 THR A C 1
ATOM 616 O O . THR A 1 77 ? 45.374 15.607 16.979 1.00 34.94 76 THR A O 1
ATOM 623 N N . GLY A 1 78 ? 47.545 15.250 16.500 1.00 36.03 77 GLY A N 1
ATOM 624 C CA . GLY A 1 78 ? 47.280 14.085 15.657 1.00 35.96 77 GLY A CA 1
ATOM 625 C C . GLY A 1 78 ? 46.490 14.330 14.379 1.00 35.02 77 GLY A C 1
ATOM 626 O O . GLY A 1 78 ? 45.809 13.421 13.894 1.00 36.01 77 GLY A O 1
ATOM 627 N N . VAL A 1 79 ? 46.586 15.537 13.816 1.00 33.77 78 VAL A N 1
ATOM 628 C CA . VAL A 1 79 ? 45.906 15.865 12.543 1.00 31.66 78 VAL A CA 1
ATOM 629 C C . VAL A 1 79 ? 46.919 16.341 11.500 1.00 31.76 78 VAL A C 1
ATOM 630 O O . VAL A 1 79 ? 47.680 17.271 11.738 1.00 32.05 78 VAL A O 1
ATOM 634 N N . LYS A 1 80 ? 46.897 15.707 10.340 1.00 31.98 79 LYS A N 1
ATOM 635 C CA . LYS A 1 80 ? 47.798 16.062 9.252 1.00 32.51 79 LYS A CA 1
ATOM 636 C C . LYS A 1 80 ? 47.182 17.126 8.356 1.00 31.81 79 LYS A C 1
ATOM 637 O O . LYS A 1 80 ? 45.955 17.227 8.256 1.00 29.53 79 LYS A O 1
ATOM 643 N N . PRO A 1 81 ? 48.039 17.909 7.666 1.00 31.86 80 PRO A N 1
ATOM 644 C CA . PRO A 1 81 ? 47.495 18.916 6.753 1.00 31.22 80 PRO A CA 1
ATOM 645 C C . PRO A 1 81 ? 46.528 18.379 5.707 1.00 30.75 80 PRO A C 1
ATOM 646 O O . PRO A 1 81 ? 45.595 19.091 5.312 1.00 28.83 80 PRO A O 1
ATOM 650 N N . GLU A 1 82 ? 46.785 17.175 5.193 1.00 30.59 81 GLU A N 1
ATOM 651 C CA . GLU A 1 82 ? 45.910 16.556 4.193 1.00 30.89 81 GLU A CA 1
ATOM 652 C C . GLU A 1 82 ? 44.472 16.308 4.691 1.00 28.19 81 GLU A C 1
ATOM 653 O O . GLU A 1 82 ? 43.568 16.061 3.900 1.00 27.50 81 GLU A O 1
ATOM 659 N N . GLN A 1 83 ? 44.247 16.394 5.997 1.00 27.40 82 GLN A N 1
ATOM 660 C CA . GLN A 1 83 ? 42.929 16.216 6.582 1.00 26.56 82 GLN A CA 1
ATOM 661 C C . GLN A 1 83 ? 42.122 17.540 6.656 1.00 25.41 82 GLN A C 1
ATOM 662 O O . GLN A 1 83 ? 41.004 17.555 7.201 1.00 24.46 82 GLN A O 1
ATOM 668 N N . ILE A 1 84 ? 42.660 18.631 6.085 1.00 24.13 83 ILE A N 1
ATOM 669 C CA . ILE A 1 84 ? 42.044 19.974 6.208 1.00 23.74 83 ILE A CA 1
ATOM 670 C C . ILE A 1 84 ? 41.529 20.423 4.881 1.00 23.86 83 ILE A C 1
ATOM 671 O O . ILE A 1 84 ? 42.295 20.401 3.895 1.00 24.35 83 ILE A O 1
ATOM 676 N N . LEU A 1 85 ? 40.263 20.834 4.838 1.00 22.98 84 LEU A N 1
ATOM 677 C CA . LEU A 1 85 ? 39.685 21.480 3.681 1.00 22.92 84 LEU A CA 1
ATOM 678 C C . LEU A 1 85 ? 39.186 22.869 4.058 1.00 23.03 84 LEU A C 1
ATOM 679 O O . LEU A 1 85 ? 38.338 23.029 4.927 1.00 21.91 84 LEU A O 1
ATOM 684 N N . GLN A 1 86 ? 39.660 23.874 3.320 1.00 22.65 85 GLN A N 1
ATOM 685 C CA . GLN A 1 86 ? 39.165 25.238 3.470 1.00 22.53 85 GLN A CA 1
ATOM 686 C C . GLN A 1 86 ? 37.747 25.369 2.961 1.00 20.51 85 GLN A C 1
ATOM 687 O O . GLN A 1 86 ? 37.390 24.795 1.904 1.00 22.23 85 GLN A O 1
ATOM 693 N N . THR A 1 87 ? 36.965 26.198 3.661 1.00 19.73 86 THR A N 1
ATOM 694 C CA . THR A 1 87 ? 35.605 26.477 3.277 1.00 20.67 86 THR A CA 1
ATOM 695 C C . THR A 1 87 ? 35.252 27.952 3.432 1.00 20.90 86 THR A C 1
ATOM 696 O O . THR A 1 87 ? 36.032 28.729 4.057 1.00 19.48 86 THR A O 1
ATOM 700 N N . ASN A 1 88 ? 34.126 28.367 2.844 1.00 20.80 87 ASN A N 1
ATOM 701 C CA . ASN A 1 88 ? 33.609 29.718 3.081 1.00 20.63 87 ASN A CA 1
ATOM 702 C C . ASN A 1 88 ? 32.951 29.822 4.447 1.00 20.86 87 ASN A C 1
ATOM 703 O O . ASN A 1 88 ? 31.720 29.684 4.597 1.00 20.07 87 ASN A O 1
ATOM 708 N N . GLY A 1 89 ? 33.772 30.058 5.484 1.00 21.08 88 GLY A N 1
ATOM 709 C CA . GLY A 1 89 ? 33.269 30.045 6.843 1.00 20.76 88 GLY A CA 1
ATOM 710 C C . GLY A 1 89 ? 32.978 28.673 7.383 1.00 20.42 88 GLY A C 1
ATOM 711 O O . GLY A 1 89 ? 32.966 27.684 6.615 1.00 21.28 88 GLY A O 1
ATOM 712 N N . ALA A 1 90 ? 32.715 28.599 8.682 1.00 20.43 89 ALA A N 1
ATOM 713 C CA . ALA A 1 90 ? 32.079 27.421 9.271 1.00 20.15 89 ALA A CA 1
ATOM 714 C C . ALA A 1 90 ? 30.722 27.113 8.599 1.00 20.27 89 ALA A C 1
ATOM 715 O O . ALA A 1 90 ? 30.339 25.945 8.494 1.00 21.48 89 ALA A O 1
ATOM 717 N N . THR A 1 91 ? 30.043 28.154 8.078 1.00 19.50 90 THR A N 1
ATOM 718 C CA . THR A 1 91 ? 28.793 27.985 7.333 1.00 19.84 90 THR A CA 1
ATOM 719 C C . THR A 1 91 ? 28.994 26.970 6.213 1.00 19.60 90 THR A C 1
ATOM 720 O O . THR A 1 91 ? 28.258 25.987 6.084 1.00 18.84 90 THR A O 1
ATOM 724 N N . GLY A 1 92 ? 29.996 27.257 5.380 1.00 18.96 91 GLY A N 1
ATOM 725 C CA . GLY A 1 92 ? 30.270 26.401 4.247 1.00 20.89 91 GLY A CA 1
ATOM 726 C C . GLY A 1 92 ? 30.750 25.038 4.645 1.00 20.55 91 GLY A C 1
ATOM 727 O O . GLY A 1 92 ? 30.451 24.040 3.931 1.00 20.16 91 GLY A O 1
ATOM 728 N N . ALA A 1 93 ? 31.455 24.947 5.785 1.00 19.92 92 ALA A N 1
ATOM 729 C CA . ALA A 1 93 ? 31.963 23.678 6.255 1.00 20.15 92 ALA A CA 1
ATOM 730 C C . ALA A 1 93 ? 30.817 22.752 6.745 1.00 20.63 92 ALA A C 1
ATOM 731 O O . ALA A 1 93 ? 30.725 21.586 6.339 1.00 19.73 92 ALA A O 1
ATOM 733 N N . ASN A 1 94 ? 29.929 23.291 7.581 1.00 19.52 93 ASN A N 1
ATOM 734 C CA . ASN A 1 94 ? 28.768 22.492 8.003 1.00 20.61 93 ASN A CA 1
ATOM 735 C C . ASN A 1 94 ? 27.954 22.017 6.816 1.00 20.77 93 ASN A C 1
ATOM 736 O O . ASN A 1 94 ? 27.546 20.843 6.786 1.00 21.84 93 ASN A O 1
ATOM 741 N N . LEU A 1 95 ? 27.675 22.916 5.867 1.00 20.15 94 LEU A N 1
ATOM 742 C CA . LEU A 1 95 ? 26.901 22.561 4.697 1.00 21.24 94 LEU A CA 1
ATOM 743 C C . LEU A 1 95 ? 27.625 21.493 3.894 1.00 21.66 94 LEU A C 1
ATOM 744 O O . LEU A 1 95 ? 27.002 20.526 3.426 1.00 22.58 94 LEU A O 1
ATOM 749 N N . LEU A 1 96 ? 28.913 21.677 3.654 1.00 21.43 95 LEU A N 1
ATOM 750 C CA . LEU A 1 96 ? 29.673 20.691 2.863 1.00 20.68 95 LEU A CA 1
ATOM 751 C C . LEU A 1 96 ? 29.610 19.292 3.510 1.00 21.47 95 LEU A C 1
ATOM 752 O O . LEU A 1 96 ? 29.407 18.283 2.815 1.00 23.88 95 LEU A O 1
ATOM 757 N N . VAL A 1 97 ? 29.781 19.236 4.819 1.00 20.94 96 VAL A N 1
ATOM 758 C CA . VAL A 1 97 ? 29.750 17.939 5.540 1.00 21.48 96 VAL A CA 1
ATOM 759 C C . VAL A 1 97 ? 28.376 17.266 5.353 1.00 23.49 96 VAL A C 1
ATOM 760 O O . VAL A 1 97 ? 28.269 16.104 4.900 1.00 23.65 96 VAL A O 1
ATOM 764 N N . LEU A 1 98 ? 27.316 18.011 5.664 1.00 22.49 97 LEU A N 1
ATOM 765 C CA . LEU A 1 98 ? 25.974 17.444 5.660 1.00 23.65 97 LEU A CA 1
ATOM 766 C C . LEU A 1 98 ? 25.509 17.111 4.262 1.00 25.49 97 LEU A C 1
ATOM 767 O O . LEU A 1 98 ? 24.963 16.041 3.987 1.00 25.80 97 LEU A O 1
ATOM 772 N N . TYR A 1 99 ? 25.747 18.019 3.347 1.00 24.42 98 TYR A N 1
ATOM 773 C CA . TYR A 1 99 ? 25.293 17.796 1.996 1.00 24.83 98 TYR A CA 1
ATOM 774 C C . TYR A 1 99 ? 26.018 16.594 1.350 1.00 25.60 98 TYR A C 1
ATOM 775 O O . TYR A 1 99 ? 25.409 15.821 0.578 1.00 27.68 98 TYR A O 1
ATOM 784 N N . SER A 1 100 ? 27.297 16.417 1.660 1.00 24.39 99 SER A N 1
ATOM 785 C CA . SER A 1 100 ? 28.110 15.352 1.082 1.00 24.82 99 SER A CA 1
ATOM 786 C C . SER A 1 100 ? 27.700 13.996 1.659 1.00 24.86 99 SER A C 1
ATOM 787 O O . SER A 1 100 ? 27.633 12.984 0.918 1.00 25.57 99 SER A O 1
ATOM 790 N N . LEU A 1 101 ? 27.462 13.954 2.969 1.00 24.73 100 LEU A N 1
ATOM 791 C CA . LEU A 1 101 ? 27.369 12.683 3.667 1.00 24.59 100 LEU A CA 1
ATOM 792 C C . LEU A 1 101 ? 25.973 12.181 3.963 1.00 25.62 100 LEU A C 1
ATOM 793 O O . LEU A 1 101 ? 25.798 10.980 4.163 1.00 26.59 100 LEU A O 1
ATOM 798 N N . ILE A 1 102 ? 24.994 13.065 4.033 1.00 24.67 101 ILE A N 1
ATOM 799 C CA . ILE A 1 102 ? 23.678 12.670 4.496 1.00 26.53 101 ILE A CA 1
ATOM 800 C C . ILE A 1 102 ? 22.817 12.265 3.314 1.00 27.88 101 ILE A C 1
ATOM 801 O O . ILE A 1 102 ? 22.692 13.011 2.332 1.00 29.53 101 ILE A O 1
ATOM 806 N N . GLU A 1 103 ? 22.220 11.078 3.415 1.00 28.45 102 GLU A N 1
ATOM 807 C CA . GLU A 1 103 ? 21.359 10.497 2.379 1.00 30.84 102 GLU A CA 1
ATOM 808 C C . GLU A 1 103 ? 19.919 10.419 2.864 1.00 30.13 102 GLU A C 1
ATOM 809 O O . GLU A 1 103 ? 19.671 10.307 4.070 1.00 31.02 102 GLU A O 1
ATOM 815 N N . PRO A 1 104 ? 18.953 10.446 1.949 1.00 32.00 103 PRO A N 1
ATOM 816 C CA . PRO A 1 104 ? 17.562 10.276 2.336 1.00 32.65 103 PRO A CA 1
ATOM 817 C C . PRO A 1 104 ? 17.366 9.013 3.162 1.00 31.92 103 PRO A C 1
ATOM 818 O O . PRO A 1 104 ? 17.939 7.979 2.837 1.00 32.66 103 PRO A O 1
ATOM 822 N N . GLY A 1 105 ? 16.589 9.093 4.224 1.00 33.19 104 GLY A N 1
ATOM 823 C CA . GLY A 1 105 ? 16.371 7.923 5.072 1.00 33.80 104 GLY A CA 1
ATOM 824 C C . GLY A 1 105 ? 17.396 7.716 6.188 1.00 33.90 104 GLY A C 1
ATOM 825 O O . GLY A 1 105 ? 17.125 6.953 7.131 1.00 33.94 104 GLY A O 1
ATOM 826 N N . ASP A 1 106 ? 18.560 8.363 6.076 1.00 32.19 105 ASP A N 1
ATOM 827 C CA . ASP A 1 106 ? 19.556 8.325 7.138 1.00 31.23 105 ASP A CA 1
ATOM 828 C C . ASP A 1 106 ? 18.972 8.821 8.452 1.00 30.69 105 ASP A C 1
ATOM 829 O O . ASP A 1 106 ? 18.267 9.817 8.502 1.00 30.94 105 ASP A O 1
ATOM 834 N N . HIS A 1 107 ? 19.345 8.176 9.556 1.00 30.81 106 HIS A N 1
ATOM 835 C CA . HIS A 1 107 ? 18.983 8.658 10.857 1.00 29.81 106 HIS A CA 1
ATOM 836 C C . HIS A 1 107 ? 20.111 9.556 11.384 1.00 28.11 106 HIS A C 1
ATOM 837 O O . HIS A 1 107 ? 21.286 9.159 11.384 1.00 27.19 106 HIS A O 1
ATOM 844 N N . VAL A 1 108 ? 19.744 10.734 11.877 1.00 27.41 107 VAL A N 1
ATOM 845 C CA . VAL A 1 108 ? 20.704 11.719 12.392 1.00 26.31 107 VAL A CA 1
ATOM 846 C C . VAL A 1 108 ? 20.151 12.238 13.696 1.00 27.24 107 VAL A C 1
ATOM 847 O O . VAL A 1 108 ? 18.948 12.457 13.804 1.00 29.43 107 VAL A O 1
ATOM 851 N N . ILE A 1 109 ? 21.016 12.417 14.696 1.00 26.19 108 ILE A N 1
ATOM 852 C CA . ILE A 1 109 ? 20.646 13.000 15.966 1.00 25.51 108 ILE A CA 1
ATOM 853 C C . ILE A 1 109 ? 21.383 14.316 16.138 1.00 25.81 108 ILE A C 1
ATOM 854 O O . ILE A 1 109 ? 22.590 14.366 15.917 1.00 25.09 108 ILE A O 1
ATOM 859 N N . SER A 1 110 ? 20.642 15.378 16.475 1.00 24.84 109 SER A N 1
ATOM 860 C CA . SER A 1 110 ? 21.221 16.702 16.646 1.00 24.32 109 SER A CA 1
ATOM 861 C C . SER A 1 110 ? 20.958 17.233 17.997 1.00 24.54 109 SER A C 1
ATOM 862 O O . SER A 1 110 ? 19.824 17.136 18.491 1.00 25.18 109 SER A O 1
ATOM 865 N N . LEU A 1 111 ? 22.018 17.769 18.612 1.00 24.94 110 LEU A N 1
ATOM 866 C CA . LEU A 1 111 ? 21.888 18.630 19.771 1.00 24.96 110 LEU A CA 1
ATOM 867 C C . LEU A 1 111 ? 20.785 19.660 19.493 1.00 25.06 110 LEU A C 1
ATOM 868 O O . LEU A 1 111 ? 20.617 20.103 18.360 1.00 25.57 110 LEU A O 1
ATOM 873 N N . TYR A 1 112 ? 20.035 20.045 20.534 1.00 27.11 111 TYR A N 1
ATOM 874 C CA . TYR A 1 112 ? 18.880 20.907 20.304 1.00 27.97 111 TYR A CA 1
ATOM 875 C C . TYR A 1 112 ? 18.475 21.634 21.571 1.00 29.04 111 TYR A C 1
ATOM 876 O O . TYR A 1 112 ? 18.404 21.018 22.662 1.00 31.62 111 TYR A O 1
ATOM 885 N N . PRO A 1 113 ? 18.240 22.956 21.464 1.00 30.29 112 PRO A N 1
ATOM 886 C CA . PRO A 1 113 ? 18.544 23.855 20.377 1.00 29.83 112 PRO A CA 1
ATOM 887 C C . PRO A 1 113 ? 20.020 23.944 20.153 1.00 28.29 112 PRO A C 1
ATOM 888 O O . PRO A 1 113 ? 20.816 23.667 21.032 1.00 27.19 112 PRO A O 1
ATOM 892 N N . THR A 1 114 ? 20.386 24.281 18.934 1.00 26.48 113 THR A N 1
ATOM 893 C CA . THR A 1 114 ? 21.759 24.472 18.586 1.00 26.70 113 THR A CA 1
ATOM 894 C C . THR A 1 114 ? 21.771 25.319 17.316 1.00 25.26 113 THR A C 1
ATOM 895 O O . THR A 1 114 ? 20.735 25.802 16.883 1.00 26.79 113 THR A O 1
ATOM 899 N N . TYR A 1 115 ? 22.919 25.480 16.691 1.00 25.94 114 TYR A N 1
ATOM 900 C CA . TYR A 1 115 ? 22.980 26.212 15.403 1.00 24.13 114 TYR A CA 1
ATOM 901 C C . TYR A 1 115 ? 22.106 25.563 14.323 1.00 24.64 114 TYR A C 1
ATOM 902 O O . TYR A 1 115 ? 22.188 24.352 14.084 1.00 24.07 114 TYR A O 1
ATOM 911 N N . GLN A 1 116 ? 21.219 26.335 13.698 1.00 23.43 115 GLN A N 1
ATOM 912 C CA . GLN A 1 116 ? 20.113 25.738 12.924 1.00 24.05 115 GLN A CA 1
ATOM 913 C C . GLN A 1 116 ? 20.540 24.854 11.752 1.00 24.35 115 GLN A C 1
ATOM 914 O O . GLN A 1 116 ? 19.830 23.942 11.374 1.00 25.06 115 GLN A O 1
ATOM 920 N N . GLN A 1 117 ? 21.716 25.111 11.187 1.00 24.32 116 GLN A N 1
ATOM 921 C CA . GLN A 1 117 ? 22.224 24.261 10.108 1.00 23.48 116 GLN A CA 1
ATOM 922 C C . GLN A 1 117 ? 22.207 22.774 10.499 1.00 23.83 116 GLN A C 1
ATOM 923 O O . GLN A 1 117 ? 21.950 21.905 9.658 1.00 24.92 116 GLN A O 1
ATOM 929 N N . LEU A 1 118 ? 22.552 22.527 11.754 1.00 24.65 117 LEU A N 1
ATOM 930 C CA . LEU A 1 118 ? 22.917 21.197 12.188 1.00 24.73 117 LEU A CA 1
ATOM 931 C C . LEU A 1 118 ? 21.744 20.214 12.210 1.00 25.64 117 LEU A C 1
ATOM 932 O O . LEU A 1 118 ? 21.975 18.996 12.069 1.00 24.92 117 LEU A O 1
ATOM 937 N N . TYR A 1 119 ? 20.522 20.719 12.333 1.00 26.12 118 TYR A N 1
ATOM 938 C CA . TYR A 1 119 ? 19.322 19.877 12.286 1.00 26.64 118 TYR A CA 1
ATOM 939 C C . TYR A 1 119 ? 18.452 20.103 11.051 1.00 26.43 118 TYR A C 1
ATOM 940 O O . TYR A 1 119 ? 17.910 19.138 10.533 1.00 26.46 118 TYR A O 1
ATOM 949 N N . ASP A 1 120 ? 18.359 21.332 10.544 1.00 26.31 119 ASP A N 1
ATOM 950 C CA . ASP A 1 120 ? 17.507 21.583 9.388 1.00 26.88 119 ASP A CA 1
ATOM 951 C C . ASP A 1 120 ? 18.119 21.188 8.061 1.00 26.56 119 ASP A C 1
ATOM 952 O O . ASP A 1 120 ? 17.388 20.775 7.162 1.00 28.04 119 ASP A O 1
ATOM 957 N N . ILE A 1 121 ? 19.437 21.260 7.917 1.00 24.25 120 ILE A N 1
ATOM 958 C CA . ILE A 1 121 ? 20.012 20.756 6.678 1.00 25.36 120 ILE A CA 1
ATOM 959 C C . ILE A 1 121 ? 19.734 19.258 6.541 1.00 24.31 120 ILE A C 1
ATOM 960 O O . ILE A 1 121 ? 19.222 18.828 5.493 1.00 25.18 120 ILE A O 1
ATOM 965 N N . PRO A 1 122 ? 20.026 18.439 7.578 1.00 24.26 121 PRO A N 1
ATOM 966 C CA . PRO A 1 122 ? 19.753 17.035 7.325 1.00 26.51 121 PRO A CA 1
ATOM 967 C C . PRO A 1 122 ? 18.284 16.730 7.053 1.00 27.55 121 PRO A C 1
ATOM 968 O O . PRO A 1 122 ? 17.986 15.904 6.212 1.00 27.67 121 PRO A O 1
ATOM 972 N N . LYS A 1 123 ? 17.382 17.405 7.733 1.00 28.83 122 LYS A N 1
ATOM 973 C CA . LYS A 1 123 ? 15.945 17.227 7.445 1.00 32.39 122 LYS A CA 1
ATOM 974 C C . LYS A 1 123 ? 15.657 17.498 5.986 1.00 32.01 122 LYS A C 1
ATOM 975 O O . LYS A 1 123 ? 14.952 16.724 5.321 1.00 32.83 122 LYS A O 1
ATOM 981 N N . SER A 1 124 ? 16.228 18.581 5.462 1.00 32.40 123 SER A N 1
ATOM 982 C CA . SER A 1 124 ? 15.978 18.973 4.088 1.00 32.61 123 SER A CA 1
ATOM 983 C C . SER A 1 124 ? 16.487 17.957 3.113 1.00 32.55 123 SER A C 1
ATOM 984 O O . SER A 1 124 ? 16.013 17.902 1.975 1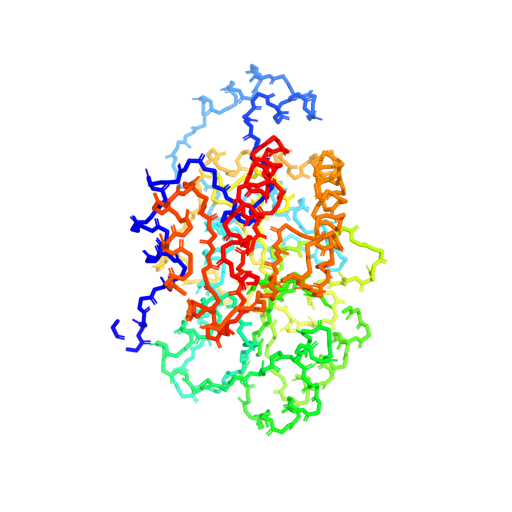.00 33.35 123 SER A O 1
ATOM 987 N N . LEU A 1 125 ? 17.433 17.120 3.532 1.00 29.94 124 LEU A N 1
ATOM 988 C CA . LEU A 1 125 ? 17.991 16.123 2.622 1.00 29.64 124 LEU A CA 1
ATOM 989 C C . LEU A 1 125 ? 17.282 14.772 2.703 1.00 30.39 124 LEU A C 1
ATOM 990 O O . LEU A 1 125 ? 17.653 13.786 2.040 1.00 32.62 124 LEU A O 1
ATOM 995 N N . GLY A 1 126 ? 16.220 14.726 3.487 1.00 31.21 125 GLY A N 1
ATOM 996 C CA . GLY A 1 126 ? 15.437 13.516 3.644 1.00 31.04 125 GLY A CA 1
ATOM 997 C C . GLY A 1 126 ? 15.856 12.641 4.833 1.00 30.30 125 GLY A C 1
ATOM 998 O O . GLY A 1 126 ? 15.354 11.508 4.963 1.00 31.59 125 GLY A O 1
ATOM 999 N N . ALA A 1 127 ? 16.727 13.155 5.715 1.00 28.84 126 ALA A N 1
ATOM 1000 C CA . ALA A 1 127 ? 17.114 12.417 6.921 1.00 29.07 126 ALA A CA 1
ATOM 1001 C C . ALA A 1 127 ? 15.988 12.396 7.953 1.00 30.03 126 ALA A C 1
ATOM 1002 O O . ALA A 1 127 ? 15.185 13.321 8.074 1.00 29.72 126 ALA A O 1
ATOM 1004 N N . GLU A 1 128 ? 15.978 11.343 8.740 1.00 28.93 127 GLU A N 1
ATOM 1005 C CA . GLU A 1 128 ? 15.119 11.298 9.897 1.00 30.61 127 GLU A CA 1
ATOM 1006 C C . GLU A 1 128 ? 15.919 11.849 11.071 1.00 29.96 127 GLU A C 1
ATOM 1007 O O . GLU A 1 128 ? 16.910 11.243 11.471 1.00 29.50 127 GLU A O 1
ATOM 1013 N N . VAL A 1 129 ? 15.498 12.980 11.628 1.00 29.65 128 VAL A N 1
ATOM 1014 C CA . VAL A 1 129 ? 16.297 13.714 12.605 1.00 29.18 128 VAL A CA 1
ATOM 1015 C C . VAL A 1 129 ? 15.648 13.700 13.971 1.00 30.48 128 VAL A C 1
ATOM 1016 O O . VAL A 1 129 ? 14.522 14.148 14.117 1.00 32.63 128 VAL A O 1
ATOM 1020 N N . ASP A 1 130 ? 16.339 13.125 14.942 1.00 29.67 129 ASP A N 1
ATOM 1021 C CA . ASP A 1 130 ? 15.926 13.172 16.327 1.00 29.93 129 ASP A CA 1
ATOM 1022 C C . ASP A 1 130 ? 16.679 14.291 17.061 1.00 29.81 129 ASP A C 1
ATOM 1023 O O . ASP A 1 130 ? 17.843 14.586 16.756 1.00 29.30 129 ASP A O 1
ATOM 1028 N N . LEU A 1 131 ? 16.013 14.897 18.032 1.00 30.04 130 LEU A N 1
ATOM 1029 C CA . LEU A 1 131 ? 16.549 16.025 18.768 1.00 29.55 130 LEU A CA 1
ATOM 1030 C C . LEU A 1 131 ? 17.018 15.618 20.143 1.00 29.47 130 LEU A C 1
ATOM 1031 O O . LEU A 1 131 ? 16.279 15.031 20.950 1.00 30.62 130 LEU A O 1
ATOM 1036 N N . TRP A 1 132 ? 18.267 15.917 20.413 1.00 28.04 131 TRP A N 1
ATOM 1037 C CA . TRP A 1 132 ? 18.889 15.573 21.678 1.00 27.74 131 TRP A CA 1
ATOM 1038 C C . TRP A 1 132 ? 18.905 16.844 22.523 1.00 28.24 131 TRP A C 1
ATOM 1039 O O . TRP A 1 132 ? 19.730 17.730 22.311 1.00 26.77 131 TRP 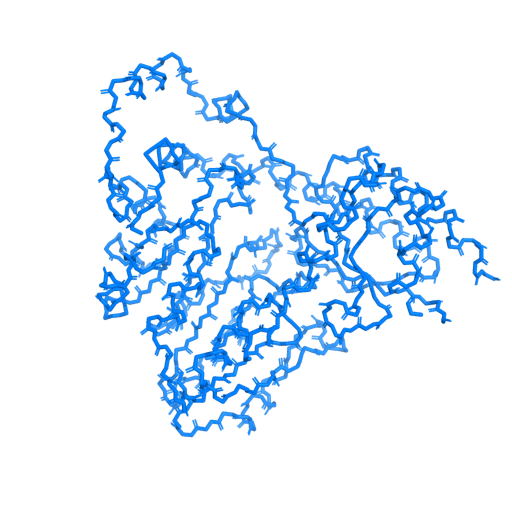A O 1
ATOM 1050 N N . GLN A 1 133 ? 17.999 16.872 23.503 1.00 28.49 132 GLN A N 1
ATOM 1051 C CA . GLN A 1 133 ? 17.588 18.125 24.173 1.00 30.35 132 GLN A CA 1
ATOM 1052 C C . GLN A 1 133 ? 18.546 18.559 25.284 1.00 30.58 132 GLN A C 1
ATOM 1053 O O . GLN A 1 133 ? 18.830 17.802 26.205 1.00 31.64 132 GLN A O 1
ATOM 1059 N N . ILE A 1 134 ? 19.017 19.808 25.204 1.00 29.69 133 ILE A N 1
ATOM 1060 C CA . ILE A 1 134 ? 19.849 20.378 26.234 1.00 30.58 133 ILE A CA 1
ATOM 1061 C C . ILE A 1 134 ? 18.959 20.604 27.457 1.00 32.35 133 ILE A C 1
ATOM 1062 O O . ILE A 1 134 ? 17.739 20.833 27.317 1.00 32.15 133 ILE A O 1
ATOM 1067 N N . GLU A 1 135 ? 19.580 20.508 28.639 1.00 33.72 134 GLU A N 1
ATOM 1068 C CA . GLU A 1 135 ? 18.892 20.607 29.899 1.00 36.47 134 GLU A CA 1
ATOM 1069 C C . GLU A 1 135 ? 19.492 21.681 30.817 1.00 37.48 134 GLU A C 1
ATOM 1070 O O . GLU A 1 135 ? 20.613 21.563 31.342 1.00 34.87 134 GLU A O 1
ATOM 1076 N N . GLU A 1 136 ? 18.690 22.717 31.024 1.00 39.31 135 GLU A N 1
ATOM 1077 C CA . GLU A 1 136 ? 19.147 23.864 31.755 1.00 41.04 135 GLU A CA 1
ATOM 1078 C C . GLU A 1 136 ? 19.523 23.407 33.152 1.00 41.89 135 GLU A C 1
ATOM 1079 O O . GLU A 1 136 ? 20.466 23.934 33.720 1.00 42.34 135 GLU A O 1
ATOM 1085 N N . GLU A 1 137 ? 18.812 22.402 33.672 1.00 43.47 136 GLU A N 1
ATOM 1086 C CA . GLU A 1 137 ? 19.067 21.900 35.041 1.00 45.08 136 GLU A CA 1
ATOM 1087 C C . GLU A 1 137 ? 20.418 21.206 35.133 1.00 44.22 136 GLU A C 1
ATOM 1088 O O . GLU A 1 137 ? 20.925 21.022 36.241 1.00 46.29 136 GLU A O 1
ATOM 1090 N N . ASN A 1 138 ? 20.966 20.791 33.981 1.00 42.03 137 ASN A N 1
ATOM 1091 C CA . ASN A 1 138 ? 22.261 20.131 33.913 1.00 40.46 137 ASN A CA 1
ATOM 1092 C C . ASN A 1 138 ? 23.305 20.966 33.145 1.00 38.96 137 ASN A C 1
ATOM 1093 O O . ASN A 1 138 ? 24.066 20.424 32.341 1.00 35.82 137 ASN A O 1
ATOM 1098 N N . GLY A 1 139 ? 23.359 22.271 33.415 1.00 37.38 138 GLY A N 1
ATOM 1099 C CA . GLY A 1 139 ? 24.385 23.124 32.814 1.00 36.51 138 GLY A CA 1
ATOM 1100 C C . GLY A 1 139 ? 24.256 23.269 31.308 1.00 34.13 138 GLY A C 1
ATOM 1101 O O . GLY A 1 139 ? 25.249 23.518 30.588 1.00 35.05 138 GLY A O 1
ATOM 1102 N N . TRP A 1 140 ? 23.014 23.175 30.839 1.00 33.23 139 TRP A N 1
ATOM 1103 C CA . TRP A 1 140 ? 22.659 23.241 29.414 1.00 32.31 139 TRP A CA 1
ATOM 1104 C C . TRP A 1 140 ? 23.260 22.097 28.587 1.00 31.45 139 TRP A C 1
ATOM 1105 O O . TRP A 1 140 ? 23.355 22.201 27.386 1.00 30.90 139 TRP A O 1
ATOM 1116 N N . LEU A 1 141 ? 23.721 21.037 29.242 1.00 32.08 140 LEU A N 1
ATOM 1117 C CA . LEU A 1 141 ? 24.149 19.882 28.511 1.00 30.68 140 LEU A CA 1
ATOM 1118 C C . LEU A 1 141 ? 22.977 18.921 28.316 1.00 30.96 140 LEU A C 1
ATOM 1119 O O . LEU A 1 141 ? 22.082 18.804 29.173 1.00 31.44 140 LEU A O 1
ATOM 1124 N N . PRO A 1 142 ? 23.011 18.162 27.226 1.00 29.57 141 PRO A N 1
ATOM 1125 C CA . PRO A 1 142 ? 21.970 17.133 27.030 1.00 30.38 141 PRO A CA 1
ATOM 1126 C C . PRO A 1 142 ? 22.347 15.891 27.799 1.00 31.07 141 PRO A C 1
ATOM 1127 O O . PRO A 1 142 ? 23.441 15.840 28.363 1.00 33.20 141 PRO A O 1
ATOM 1131 N N . ASP A 1 143 ? 21.430 14.932 27.896 1.00 31.22 142 ASP A N 1
ATOM 1132 C CA . ASP A 1 143 ? 21.615 13.791 28.791 1.00 31.80 142 ASP A CA 1
ATOM 1133 C C . ASP A 1 143 ? 22.130 12.608 27.949 1.00 30.58 142 ASP A C 1
ATOM 1134 O O . ASP A 1 143 ? 21.463 12.125 27.053 1.00 29.84 142 ASP A O 1
ATOM 1139 N N . LEU A 1 144 ? 23.325 12.149 28.267 1.00 32.18 143 LEU A N 1
ATOM 1140 C CA . LEU A 1 144 ? 23.897 10.970 27.607 1.00 31.41 143 LEU A CA 1
ATOM 1141 C C . LEU A 1 144 ? 23.019 9.728 27.744 1.00 32.45 143 LEU A C 1
ATOM 1142 O O . LEU A 1 144 ? 22.960 8.944 26.791 1.00 31.96 143 LEU A O 1
ATOM 1147 N N . GLU A 1 145 ? 22.320 9.542 28.882 1.00 34.06 144 GLU A N 1
ATOM 1148 C CA . GLU A 1 145 ? 21.349 8.422 28.973 1.00 35.79 144 GLU A CA 1
ATOM 1149 C C . GLU A 1 145 ? 20.254 8.551 27.917 1.00 35.28 144 GLU A C 1
ATOM 1150 O O . GLU A 1 145 ? 19.825 7.545 27.350 1.00 35.38 144 GLU A O 1
ATOM 1156 N N . LYS A 1 146 ? 19.806 9.778 27.632 1.00 34.38 145 LYS A N 1
ATOM 1157 C CA . LYS A 1 146 ? 18.796 9.975 26.592 1.00 34.91 145 LYS A CA 1
ATOM 1158 C C . LYS A 1 146 ? 19.360 9.703 25.239 1.00 33.72 145 LYS A C 1
ATOM 1159 O O . LYS A 1 146 ? 18.659 9.205 24.333 1.00 33.86 145 LYS A O 1
ATOM 1165 N N . LEU A 1 147 ? 20.630 10.036 25.051 1.00 32.38 146 LEU A N 1
ATOM 1166 C CA . LEU A 1 147 ? 21.260 9.699 23.771 1.00 29.99 146 LEU A CA 1
ATOM 1167 C C . LEU A 1 147 ? 21.253 8.193 23.523 1.00 30.84 146 LEU A C 1
ATOM 1168 O O . LEU A 1 147 ? 21.029 7.742 22.385 1.00 31.14 146 LEU A O 1
ATOM 1173 N N . ARG A 1 148 ? 21.524 7.418 24.570 1.00 33.00 147 ARG A N 1
ATOM 1174 C CA . ARG A 1 148 ? 21.472 5.960 24.466 1.00 34.23 147 ARG A CA 1
ATOM 1175 C C . ARG A 1 148 ? 20.075 5.462 24.072 1.00 34.93 147 ARG A C 1
ATOM 1176 O O . ARG A 1 148 ? 19.979 4.399 23.481 1.00 37.00 147 ARG A O 1
ATOM 1184 N N . GLN A 1 149 ? 19.022 6.212 24.391 1.00 35.31 148 GLN A N 1
ATOM 1185 C CA A GLN A 1 149 ? 17.648 5.853 24.021 0.50 36.26 148 GLN A CA 1
ATOM 1186 C CA B GLN A 1 149 ? 17.651 5.843 24.024 0.50 36.15 148 GLN A CA 1
ATOM 1187 C C . GLN A 1 149 ? 17.338 6.242 22.571 1.00 35.41 148 GLN A C 1
ATOM 1188 O O . GLN A 1 149 ? 16.542 5.562 21.877 1.00 36.35 148 GLN A O 1
ATOM 1199 N N . LEU A 1 150 ? 17.961 7.320 22.095 1.00 33.20 149 LEU A N 1
ATOM 1200 C CA . LEU A 1 150 ? 17.699 7.803 20.732 1.00 32.14 149 LEU A CA 1
ATOM 1201 C C . LEU A 1 150 ? 18.490 7.095 19.648 1.00 31.11 149 LEU A C 1
ATOM 1202 O O . LEU A 1 150 ? 18.032 7.012 18.517 1.00 31.53 149 LEU A O 1
ATOM 1207 N N . ILE A 1 151 ? 19.680 6.620 19.977 1.00 30.22 150 ILE A N 1
ATOM 1208 C CA . ILE A 1 151 ? 20.576 6.019 18.973 1.00 28.45 150 ILE A CA 1
ATOM 1209 C C . ILE A 1 151 ? 19.997 4.698 18.475 1.00 28.15 150 ILE A C 1
ATOM 1210 O O . ILE A 1 151 ? 19.323 3.951 19.226 1.00 28.29 150 ILE A O 1
ATOM 1215 N N . ARG A 1 152 ? 20.318 4.386 17.236 1.00 28.62 151 ARG A N 1
ATOM 1216 C CA . ARG A 1 152 ? 19.826 3.209 16.552 1.00 29.10 151 ARG A CA 1
ATOM 1217 C C . ARG A 1 152 ? 21.001 2.486 15.949 1.00 28.14 151 ARG A C 1
ATOM 1218 O O . ARG A 1 152 ? 22.036 3.125 15.674 1.00 26.92 151 ARG A O 1
ATOM 1226 N N . PRO A 1 153 ? 20.794 1.211 15.578 1.00 28.98 152 PRO A N 1
ATOM 1227 C CA . PRO A 1 153 ? 21.886 0.434 15.028 1.00 29.43 152 PRO A CA 1
ATOM 1228 C C . PRO A 1 153 ? 22.518 1.066 13.818 1.00 31.02 152 PRO A C 1
ATOM 1229 O O . PRO A 1 153 ? 23.709 0.882 13.591 1.00 33.35 152 PRO A O 1
ATOM 1233 N N . THR A 1 154 ? 21.727 1.828 13.079 1.00 30.00 153 THR A N 1
ATOM 1234 C CA . THR A 1 154 ? 22.172 2.428 11.809 1.00 30.51 153 THR A CA 1
ATOM 1235 C C . THR A 1 154 ? 22.313 3.940 11.877 1.00 28.76 153 THR A C 1
ATOM 1236 O O . THR A 1 154 ? 22.436 4.607 10.825 1.00 28.81 153 THR A O 1
ATOM 1240 N N . THR A 1 155 ? 22.356 4.540 13.082 1.00 27.58 154 THR A N 1
ATOM 1241 C CA . THR A 1 155 ? 22.480 5.976 13.154 1.00 27.71 154 THR A CA 1
ATOM 1242 C C . THR A 1 155 ? 23.724 6.406 12.386 1.00 26.87 154 THR A C 1
ATOM 1243 O O . THR A 1 155 ? 24.812 5.909 12.641 1.00 28.22 154 THR A O 1
ATOM 1247 N N . LYS A 1 156 ? 23.555 7.348 11.481 1.00 26.24 155 LYS A N 1
ATOM 1248 C CA . LYS A 1 156 ? 24.648 7.800 10.617 1.00 26.78 155 LYS A CA 1
ATOM 1249 C C . LYS A 1 156 ? 25.524 8.870 11.220 1.00 25.26 155 LYS A C 1
ATOM 1250 O O . LYS A 1 156 ? 26.759 8.863 11.018 1.00 24.49 155 LYS A O 1
ATOM 1264 N N . ILE A 1 158 ? 25.744 12.090 14.568 1.00 23.28 157 ILE A N 1
ATOM 1265 C CA . ILE A 1 158 ? 25.330 12.888 15.683 1.00 24.23 157 ILE A CA 1
ATOM 1266 C C . ILE A 1 158 ? 25.974 14.264 15.495 1.00 23.58 157 ILE A C 1
ATOM 1267 O O . ILE A 1 158 ? 27.198 14.351 15.240 1.00 23.48 157 ILE A O 1
ATOM 1272 N N . CYS A 1 159 ? 25.150 15.308 15.567 1.00 23.04 158 CYS A N 1
ATOM 1273 C CA . CYS A 1 159 ? 25.617 16.685 15.424 1.00 23.33 158 CYS A CA 1
ATOM 1274 C C . CYS A 1 159 ? 25.627 17.398 16.747 1.00 24.19 158 CYS A C 1
ATOM 1275 O O . CYS A 1 159 ? 24.614 17.411 17.481 1.00 24.72 158 CYS A O 1
ATOM 1278 N N . ILE A 1 160 ? 26.780 17.991 17.081 1.00 23.77 159 ILE A N 1
ATOM 1279 C CA . ILE A 1 160 ? 26.926 18.833 18.242 1.00 23.64 159 ILE A CA 1
ATOM 1280 C C . ILE A 1 160 ? 27.586 20.163 17.876 1.00 23.83 159 ILE A C 1
ATOM 1281 O O . ILE A 1 160 ? 28.174 20.306 16.809 1.00 21.39 159 ILE A O 1
ATOM 1286 N N . ASN A 1 161 ? 27.507 21.128 18.788 1.00 23.89 160 ASN A N 1
ATOM 1287 C CA . ASN A 1 161 ? 28.062 22.452 18.615 1.00 23.81 160 ASN A CA 1
ATOM 1288 C C . ASN A 1 161 ? 28.741 22.685 19.979 1.00 24.65 160 ASN A C 1
ATOM 1289 O O . ASN A 1 161 ? 28.097 22.715 21.028 1.00 24.97 160 ASN A O 1
ATOM 1294 N N . ASN A 1 162 ? 30.061 22.804 19.963 1.00 23.89 161 ASN A N 1
ATOM 1295 C CA . ASN A 1 162 ? 30.856 22.784 21.181 1.00 25.31 161 ASN A CA 1
ATOM 1296 C C . ASN A 1 162 ? 31.931 23.889 21.108 1.00 26.08 161 ASN A C 1
ATOM 1297 O O . ASN A 1 162 ? 32.918 23.735 20.381 1.00 23.62 161 ASN A O 1
ATOM 1302 N N . ALA A 1 163 ? 31.786 24.993 21.859 1.00 25.21 162 ALA A N 1
ATOM 1303 C CA . ALA A 1 163 ? 30.613 25.311 22.707 1.00 25.66 162 ALA A CA 1
ATOM 1304 C C . ALA A 1 163 ? 29.343 25.576 21.954 1.00 24.66 162 ALA A C 1
ATOM 1305 O O . ALA A 1 163 ? 29.395 25.875 20.765 1.00 25.64 162 ALA A O 1
ATOM 1307 N N . ASN A 1 164 ? 28.189 25.545 22.633 1.00 26.14 163 ASN A N 1
ATOM 1308 C CA . ASN A 1 164 ? 26.906 25.593 21.913 1.00 26.61 163 ASN A CA 1
ATOM 1309 C C . ASN A 1 164 ? 26.401 27.021 21.693 1.00 26.90 163 ASN A C 1
ATOM 1310 O O . ASN A 1 164 ? 26.585 27.862 22.528 1.00 28.25 163 ASN A O 1
ATOM 1315 N N . ASN A 1 165 ? 25.757 27.271 20.562 1.00 26.81 164 ASN A N 1
ATOM 1316 C CA . ASN A 1 165 ? 25.008 28.506 20.284 1.00 27.02 164 ASN A CA 1
ATOM 1317 C C . ASN A 1 165 ? 23.537 28.127 20.471 1.00 28.29 164 ASN A C 1
ATOM 1318 O O . ASN A 1 165 ? 23.001 27.359 19.650 1.00 28.68 164 ASN A O 1
ATOM 1323 N N . PRO A 1 166 ? 22.836 28.732 21.457 1.00 29.57 165 PRO A N 1
ATOM 1324 C CA . PRO A 1 166 ? 23.090 30.026 22.125 1.00 29.53 165 PRO A CA 1
ATOM 1325 C C . PRO A 1 166 ? 23.666 30.052 23.515 1.00 29.52 165 PRO A C 1
ATOM 1326 O O . PRO A 1 166 ? 23.957 31.131 24.040 1.00 31.34 165 PRO A O 1
ATOM 1330 N N . THR A 1 167 ? 23.811 28.885 24.153 1.00 28.46 166 THR A N 1
ATOM 1331 C CA . THR A 1 167 ? 24.103 28.818 25.576 1.00 28.51 166 THR A CA 1
ATOM 1332 C C . THR A 1 167 ? 25.528 29.096 26.019 1.00 27.79 166 THR A C 1
ATOM 1333 O O . THR A 1 167 ? 25.752 29.541 27.148 1.00 29.09 166 THR A O 1
ATOM 1337 N N . GLY A 1 168 ? 26.488 28.852 25.135 1.00 28.91 167 GLY A N 1
ATOM 1338 C CA . GLY A 1 168 ? 27.877 29.035 25.494 1.00 28.50 167 GLY A CA 1
ATOM 1339 C C . GLY A 1 168 ? 28.421 27.906 26.337 1.00 29.01 167 GLY A C 1
ATOM 1340 O O . GLY A 1 168 ? 29.559 28.014 26.826 1.00 30.84 167 GLY A O 1
ATOM 1341 N N . ALA A 1 169 ? 27.615 26.856 26.592 1.00 29.90 168 ALA A N 1
ATOM 1342 C CA . ALA A 1 169 ? 28.030 25.733 27.454 1.00 30.04 168 ALA A CA 1
ATOM 1343 C C . ALA A 1 169 ? 28.895 24.749 26.656 1.00 30.08 168 ALA A C 1
ATOM 1344 O O . ALA A 1 169 ? 28.710 24.604 25.456 1.00 28.94 168 ALA A O 1
ATOM 1346 N N . VAL A 1 170 ? 29.816 24.065 27.327 1.00 29.83 169 VAL A N 1
ATOM 1347 C CA . VAL A 1 170 ? 30.774 23.223 26.634 1.00 30.32 169 VAL A CA 1
ATOM 1348 C C . VAL A 1 170 ? 30.783 21.795 27.234 1.00 30.46 169 VAL A C 1
ATOM 1349 O O . VAL A 1 170 ? 30.576 21.605 28.416 1.00 29.87 169 VAL A O 1
ATOM 1361 N N . ASP A 1 172 ? 33.155 18.875 28.097 1.00 30.22 171 ASP A N 1
ATOM 1362 C CA . ASP A 1 172 ? 34.579 18.660 28.302 1.00 32.19 171 ASP A CA 1
ATOM 1363 C C . ASP A 1 172 ? 35.015 17.263 27.823 1.00 32.53 171 ASP A C 1
ATOM 1364 O O . ASP A 1 172 ? 34.211 16.468 27.304 1.00 29.91 171 ASP A O 1
ATOM 1369 N N . ARG A 1 173 ? 36.287 16.965 28.001 1.00 34.43 172 ARG A N 1
ATOM 1370 C CA . ARG A 1 173 ? 36.845 15.688 27.578 1.00 34.75 172 ARG A CA 1
ATOM 1371 C C . ARG A 1 173 ? 36.111 14.492 28.169 1.00 35.57 172 ARG A C 1
ATOM 1372 O O . ARG A 1 173 ? 35.822 13.568 27.460 1.00 36.09 172 ARG A O 1
ATOM 1380 N N . THR A 1 174 ? 35.860 14.501 29.468 1.00 35.77 173 THR A N 1
ATOM 1381 C CA . THR A 1 174 ? 35.198 13.352 30.123 1.00 36.78 173 THR A CA 1
ATOM 1382 C C . THR A 1 174 ? 33.823 13.077 29.463 1.00 34.67 173 THR A C 1
ATOM 1383 O O . THR A 1 174 ? 33.472 11.929 29.177 1.00 34.59 173 THR A O 1
ATOM 1387 N N . TYR A 1 175 ? 33.058 14.138 29.264 1.00 33.07 174 TYR A N 1
ATOM 1388 C CA . TYR A 1 175 ? 31.796 14.059 28.537 1.00 32.55 174 TYR A CA 1
ATOM 1389 C C . TYR A 1 175 ? 31.918 13.567 27.110 1.00 31.59 174 TYR A C 1
ATOM 1390 O O . TYR A 1 175 ? 31.179 12.662 26.698 1.00 31.06 174 TYR A O 1
ATOM 1399 N N . LEU A 1 176 ? 32.813 14.190 26.330 1.00 30.32 175 LEU A N 1
ATOM 1400 C CA . LEU A 1 176 ? 33.049 13.804 24.963 1.00 30.38 175 LEU A CA 1
ATOM 1401 C C . LEU A 1 176 ? 33.469 12.339 24.782 1.00 30.97 175 LEU A C 1
ATOM 1402 O O . LEU A 1 176 ? 33.093 11.710 23.791 1.00 29.42 175 LEU A O 1
ATOM 1407 N N . GLU A 1 177 ? 34.299 11.828 25.681 1.00 31.07 176 GLU A N 1
ATOM 1408 C CA . GLU A 1 177 ? 34.750 10.469 25.590 1.00 32.05 176 GLU A CA 1
ATOM 1409 C C . GLU A 1 177 ? 33.560 9.505 25.746 1.00 32.39 176 GLU A C 1
ATOM 1410 O O . GLU A 1 177 ? 33.530 8.468 25.067 1.00 32.83 176 GLU A O 1
ATOM 1416 N N . GLU A 1 178 ? 32.612 9.840 26.627 1.00 31.74 177 GLU A N 1
ATOM 1417 C CA . GLU A 1 178 ? 31.411 9.032 26.835 1.00 32.14 177 GLU A CA 1
ATOM 1418 C C . GLU A 1 178 ? 30.465 9.106 25.615 1.00 31.18 177 GLU A C 1
ATOM 1419 O O . GLU A 1 178 ? 29.930 8.075 25.163 1.00 30.46 177 GLU A O 1
ATOM 1425 N N . LEU A 1 179 ? 30.349 10.302 25.037 1.00 29.18 178 LEU A N 1
ATOM 1426 C CA . LEU A 1 179 ? 29.607 10.520 23.785 1.00 27.63 178 LEU A CA 1
ATOM 1427 C C . LEU A 1 179 ? 30.222 9.648 22.693 1.00 27.43 178 LEU A C 1
ATOM 1428 O O . LEU A 1 179 ? 29.516 8.985 21.913 1.00 28.26 178 LEU A O 1
ATOM 1433 N N . VAL A 1 180 ? 31.543 9.674 22.608 1.00 28.14 179 VAL A N 1
ATOM 1434 C CA . VAL A 1 180 ? 32.239 8.900 21.591 1.00 28.43 179 VAL A CA 1
ATOM 1435 C C . VAL A 1 180 ? 32.007 7.392 21.801 1.00 29.84 179 VAL A C 1
ATOM 1436 O O . VAL A 1 180 ? 31.793 6.675 20.866 1.00 29.78 179 VAL A O 1
ATOM 1440 N N . GLU A 1 181 ? 32.084 6.909 23.033 1.00 31.14 180 GLU A N 1
ATOM 1441 C CA A GLU A 1 181 ? 31.814 5.499 23.273 0.50 32.66 180 GLU A CA 1
ATOM 1442 C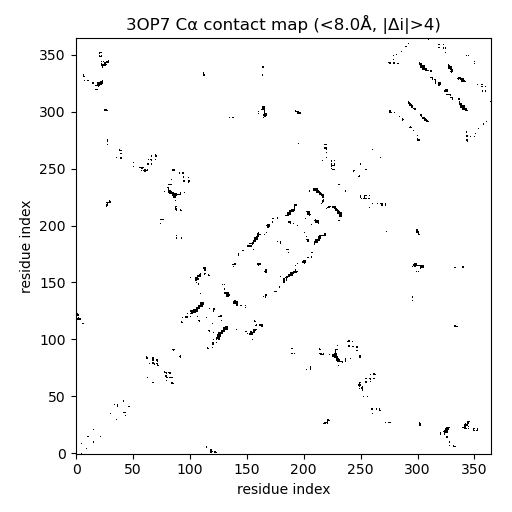 CA B GLU A 1 181 ? 31.773 5.512 23.362 0.50 32.34 180 GLU A CA 1
ATOM 1443 C C . GLU A 1 181 ? 30.428 5.097 22.763 1.00 32.02 180 GLU A C 1
ATOM 1444 O O . GLU A 1 181 ? 30.272 4.000 22.213 1.00 32.37 180 GLU A O 1
ATOM 1455 N N . ILE A 1 182 ? 29.437 5.980 22.904 1.00 31.07 181 ILE A N 1
ATOM 1456 C CA . ILE A 1 182 ? 28.098 5.690 22.399 1.00 30.72 181 ILE A CA 1
ATOM 1457 C C . ILE A 1 182 ? 28.065 5.663 20.855 1.00 30.17 181 ILE A C 1
ATOM 1458 O O . ILE A 1 182 ? 27.566 4.677 20.245 1.00 30.00 181 ILE A O 1
ATOM 1463 N N . ALA A 1 183 ? 28.643 6.693 20.206 1.00 28.79 182 ALA A N 1
ATOM 1464 C CA . ALA A 1 183 ? 28.724 6.776 18.757 1.00 28.35 182 ALA A CA 1
ATOM 1465 C C . ALA A 1 183 ? 29.488 5.589 18.171 1.00 28.96 182 ALA A C 1
ATOM 1466 O O . ALA A 1 183 ? 29.087 5.029 17.151 1.00 27.11 182 ALA A O 1
ATOM 1468 N N . SER A 1 184 ? 30.551 5.176 18.862 1.00 29.63 183 SER A N 1
ATOM 1469 C CA . SER A 1 184 ? 31.366 4.055 18.399 1.00 32.28 183 SER A CA 1
ATOM 1470 C C . SER A 1 184 ? 30.644 2.736 18.368 1.00 33.37 183 SER A C 1
ATOM 1471 O O . SER A 1 184 ? 31.057 1.861 17.632 1.00 33.48 183 SER A O 1
ATOM 1474 N N . GLU A 1 185 ? 29.598 2.548 19.183 1.00 32.60 184 GLU A N 1
ATOM 1475 C CA . GLU A 1 185 ? 28.837 1.308 19.116 1.00 34.84 184 GLU A CA 1
ATOM 1476 C C . GLU A 1 185 ? 28.266 1.015 17.726 1.00 34.10 184 GLU A C 1
ATOM 1477 O O . GLU A 1 185 ? 28.064 -0.167 17.375 1.00 34.70 184 GLU A O 1
ATOM 1483 N N . VAL A 1 186 ? 27.976 2.074 16.965 1.00 31.92 185 VAL A N 1
ATOM 1484 C CA . VAL A 1 186 ? 27.368 1.946 15.649 1.00 31.73 185 VAL A CA 1
ATOM 1485 C C . VAL A 1 186 ? 28.194 2.543 14.522 1.00 31.96 185 VAL A C 1
ATOM 1486 O O . VAL A 1 186 ? 27.789 2.460 13.343 1.00 33.45 185 VAL A O 1
ATOM 1490 N N . GLY A 1 187 ? 29.375 3.096 14.825 1.00 31.12 186 GLY A N 1
ATOM 1491 C CA . GLY A 1 187 ? 30.185 3.718 13.778 1.00 30.48 186 GLY A CA 1
ATOM 1492 C C . GLY A 1 187 ? 29.584 5.039 13.268 1.00 29.43 186 GLY A C 1
ATOM 1493 O O . GLY A 1 187 ? 29.814 5.446 12.116 1.00 29.67 186 GLY A O 1
ATOM 1494 N N . ALA A 1 188 ? 28.798 5.729 14.104 1.00 27.94 187 ALA A N 1
ATOM 1495 C CA . ALA A 1 188 ? 28.213 7.018 13.709 1.00 26.76 187 ALA A CA 1
ATOM 1496 C C . ALA A 1 188 ? 29.299 8.087 13.657 1.00 26.31 187 ALA A C 1
ATOM 1497 O O . ALA A 1 188 ? 30.200 8.108 14.483 1.00 26.74 187 ALA A O 1
ATOM 1499 N N . TYR A 1 189 ? 29.213 8.981 12.689 1.00 26.78 188 TYR A N 1
ATOM 1500 C CA . TYR A 1 189 ? 30.084 10.127 12.670 1.00 25.85 188 TYR A CA 1
ATOM 1501 C C . TYR A 1 189 ? 29.586 11.030 13.749 1.00 24.40 188 TYR A C 1
ATOM 1502 O O . TYR A 1 189 ? 28.394 11.026 14.064 1.00 24.93 188 TYR A O 1
ATOM 1511 N N . ILE A 1 190 ? 30.472 11.862 14.253 1.00 24.31 189 ILE A N 1
ATOM 1512 C CA . ILE A 1 190 ? 30.082 13.000 15.091 1.00 23.05 189 ILE A CA 1
ATOM 1513 C C . ILE A 1 190 ? 30.607 14.277 14.441 1.00 23.78 189 ILE A C 1
ATOM 1514 O O . ILE A 1 190 ? 31.818 14.480 14.326 1.00 23.68 189 ILE A O 1
ATOM 1519 N N . LEU A 1 191 ? 29.681 15.108 13.964 1.00 23.18 190 LEU A N 1
ATOM 1520 C CA . LEU A 1 191 ? 30.002 16.406 13.392 1.00 21.82 190 LEU A CA 1
ATOM 1521 C C . LEU A 1 191 ? 29.967 17.356 14.586 1.00 23.04 190 LEU A C 1
ATOM 1522 O O . LEU A 1 191 ? 28.958 17.405 15.333 1.00 22.34 190 LEU A O 1
ATOM 1527 N N . SER A 1 192 ? 31.070 18.045 14.828 1.00 22.62 191 SER A N 1
ATOM 1528 C CA . SER A 1 192 ? 31.143 19.025 15.906 1.00 21.96 191 SER A CA 1
ATOM 1529 C C . SER A 1 192 ? 31.543 20.413 15.375 1.00 22.38 191 SER A C 1
ATOM 1530 O O . SER A 1 192 ? 32.645 20.603 14.862 1.00 22.38 191 SER A O 1
ATOM 1533 N N . ASP A 1 193 ? 30.601 21.346 15.404 1.00 21.34 192 ASP A N 1
ATOM 1534 C CA . ASP A 1 193 ? 30.848 22.715 15.043 1.00 20.79 192 ASP A CA 1
ATOM 1535 C C . ASP A 1 193 ? 31.496 23.405 16.258 1.00 21.09 192 ASP A C 1
ATOM 1536 O O . ASP A 1 193 ? 30.875 23.576 17.334 1.00 22.50 192 ASP A O 1
ATOM 1541 N N . GLU A 1 194 ? 32.774 23.696 16.088 1.00 20.65 193 GLU A N 1
ATOM 1542 C CA . GLU A 1 194 ? 33.640 24.162 17.119 1.00 22.45 193 GLU A CA 1
ATOM 1543 C C . GLU A 1 194 ? 34.074 25.602 16.957 1.00 22.77 193 GLU A C 1
ATOM 1544 O O . GLU A 1 194 ? 35.138 25.988 17.440 1.00 22.42 193 GLU A O 1
ATOM 1550 N N . VAL A 1 195 ? 33.257 26.430 16.320 1.00 21.51 194 VAL A N 1
ATOM 1551 C CA . VAL A 1 195 ? 33.628 27.848 16.183 1.00 21.52 194 VAL A CA 1
ATOM 1552 C C . VAL A 1 195 ? 33.897 28.551 17.520 1.00 22.96 194 VAL A C 1
ATOM 1553 O O . VAL A 1 195 ? 34.711 29.486 17.546 1.00 24.04 194 VAL A O 1
ATOM 1557 N N . TYR A 1 196 ? 33.208 28.146 18.571 1.00 23.75 195 TYR A N 1
ATOM 1558 C CA . TYR A 1 196 ? 33.399 28.721 19.903 1.00 25.53 195 TYR A CA 1
ATOM 1559 C C . TYR A 1 196 ? 34.392 27.939 20.728 1.00 26.82 195 TYR A C 1
ATOM 1560 O O . TYR A 1 196 ? 34.033 26.993 21.454 1.00 26.53 195 TYR A O 1
ATOM 1569 N N . ARG A 1 197 ? 35.659 28.308 20.577 1.00 28.07 196 ARG A N 1
ATOM 1570 C CA A ARG A 1 197 ? 36.752 27.833 21.472 0.50 28.28 196 ARG A CA 1
ATOM 1571 C CA B ARG A 1 197 ? 36.725 27.815 21.466 0.50 28.38 196 ARG A CA 1
ATOM 1572 C C . ARG A 1 197 ? 36.577 28.408 22.863 1.00 29.40 196 ARG A C 1
ATOM 1573 O O . ARG A 1 197 ? 36.598 29.641 23.068 1.00 28.36 196 ARG A O 1
ATOM 1588 N N . SER A 1 198 ? 36.444 27.533 23.851 1.00 29.41 197 SER A N 1
ATOM 1589 C CA . SER A 1 198 ? 36.364 28.011 25.184 1.00 30.35 197 SER A CA 1
ATOM 1590 C C . SER A 1 198 ? 37.691 28.643 25.633 1.00 32.36 197 SER A C 1
ATOM 1591 O O . SER A 1 198 ? 38.756 28.083 25.408 1.00 31.35 197 SER A O 1
ATOM 1594 N N . PHE A 1 199 ? 37.585 29.750 26.365 1.00 34.00 198 PHE A N 1
ATOM 1595 C CA . PHE A 1 199 ? 38.723 30.396 27.008 1.00 35.30 198 PHE A CA 1
ATOM 1596 C C . PHE A 1 199 ? 38.729 30.076 28.482 1.00 36.98 198 PHE A C 1
ATOM 1597 O O . PHE A 1 199 ? 39.492 30.665 29.253 1.00 38.54 198 PHE A O 1
ATOM 1605 N N . SER A 1 200 ? 37.904 29.120 28.869 1.00 36.60 199 SER A N 1
ATOM 1606 C CA . SER A 1 200 ? 37.890 28.627 30.246 1.00 39.08 199 SER A CA 1
ATOM 1607 C C . SER A 1 200 ? 39.069 27.703 30.508 1.00 40.62 199 SER A C 1
ATOM 1608 O O . SER A 1 200 ? 39.856 27.397 29.624 1.00 41.33 199 SER A O 1
ATOM 1611 N N . GLU A 1 201 ? 39.137 27.234 31.740 1.00 44.18 200 GLU A N 1
ATOM 1612 C CA A GLU A 1 201 ? 40.209 26.296 32.095 0.50 45.14 200 GLU A CA 1
ATOM 1613 C CA B GLU A 1 201 ? 40.112 26.294 32.263 0.50 45.23 200 GLU A CA 1
ATOM 1614 C C . GLU A 1 201 ? 39.818 24.831 31.860 1.00 45.02 200 GLU A C 1
ATOM 1615 O O . GLU A 1 201 ? 40.659 23.937 32.025 1.00 46.57 200 GLU A O 1
ATOM 1626 N N . LEU A 1 202 ? 38.590 24.577 31.399 1.00 43.02 201 LEU A N 1
ATOM 1627 C CA . LEU A 1 202 ? 38.154 23.212 31.102 1.00 41.88 201 LEU A CA 1
ATOM 1628 C C . LEU A 1 202 ? 39.008 22.583 30.007 1.00 39.86 201 LEU A C 1
ATOM 1629 O O . LEU A 1 202 ? 39.507 23.258 29.101 1.00 39.48 201 LEU A O 1
ATOM 1634 N N . ASP A 1 203 ? 39.159 21.260 30.096 1.00 38.82 202 ASP A N 1
ATOM 1635 C CA . ASP A 1 203 ? 39.850 20.497 29.077 1.00 37.24 202 ASP A CA 1
ATOM 1636 C C . ASP A 1 203 ? 38.850 20.181 27.960 1.00 34.83 202 ASP A C 1
ATOM 1637 O O . ASP A 1 203 ? 37.979 19.331 28.120 1.00 33.49 202 ASP A O 1
ATOM 1642 N N . VAL A 1 204 ? 38.956 20.886 26.842 1.00 33.55 203 VAL A N 1
ATOM 1643 C CA . VAL A 1 204 ? 37.977 20.728 25.797 1.00 30.45 203 VAL A CA 1
ATOM 1644 C C . VAL A 1 204 ? 38.672 20.380 24.486 1.00 30.64 203 VAL A C 1
ATOM 1645 O O . VAL A 1 204 ? 38.916 21.262 23.637 1.00 31.29 203 VAL A O 1
ATOM 1649 N N . PRO A 1 205 ? 38.925 19.075 24.272 1.00 29.91 204 PRO A N 1
ATOM 1650 C CA . PRO A 1 205 ? 39.490 18.651 23.014 1.00 29.53 204 PRO A CA 1
ATOM 1651 C C . PRO A 1 205 ? 38.488 18.832 21.888 1.00 28.24 204 PRO A C 1
ATOM 1652 O O . PRO A 1 205 ? 37.269 18.871 22.117 1.00 27.87 204 PRO A O 1
ATOM 1656 N N . SER A 1 206 ? 39.011 18.963 20.679 1.00 26.54 205 SER A N 1
ATOM 1657 C CA . SER A 1 206 ? 38.208 18.815 19.451 1.00 26.46 205 SER A CA 1
ATOM 1658 C C . SER A 1 206 ? 37.703 17.382 19.330 1.00 26.44 205 SER A C 1
ATOM 1659 O O . SER A 1 206 ? 38.369 16.430 19.756 1.00 27.49 205 SER A O 1
ATOM 1662 N N . ILE A 1 207 ? 36.537 17.234 18.723 1.00 25.10 206 ILE A N 1
ATOM 1663 C CA . ILE A 1 207 ? 36.000 15.904 18.420 1.00 25.17 206 ILE A CA 1
ATOM 1664 C C . ILE A 1 207 ? 36.996 15.034 17.713 1.00 26.00 206 ILE A C 1
ATOM 1665 O O . ILE A 1 207 ? 37.124 13.855 17.994 1.00 27.80 206 ILE A O 1
ATOM 1670 N N . ILE A 1 208 ? 37.735 15.613 16.777 1.00 25.26 207 ILE A N 1
ATOM 1671 C CA . ILE A 1 208 ? 38.688 14.809 16.034 1.00 25.82 207 ILE A CA 1
ATOM 1672 C C . ILE A 1 208 ? 39.914 14.352 16.849 1.00 27.10 207 ILE A C 1
ATOM 1673 O O . ILE A 1 208 ? 40.614 13.428 16.433 1.00 28.82 207 ILE A O 1
ATOM 1678 N N . GLU A 1 209 ? 40.139 14.944 18.021 1.00 27.74 208 GLU A N 1
ATOM 1679 C CA . GLU A 1 209 ? 41.196 14.510 18.943 1.00 28.23 208 GLU A CA 1
ATOM 1680 C C . GLU A 1 209 ? 40.753 13.352 19.851 1.00 30.36 208 GLU A C 1
ATOM 1681 O O . GLU A 1 209 ? 41.602 12.729 20.540 1.00 30.85 208 GLU A O 1
ATOM 1687 N N . VAL A 1 210 ? 39.449 13.086 19.890 1.00 29.32 209 VAL A N 1
ATOM 1688 C C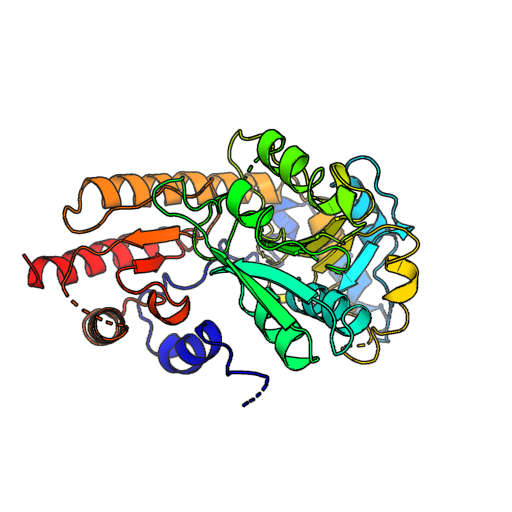A . VAL A 1 210 ? 38.929 11.982 20.682 1.00 30.70 209 VAL A CA 1
ATOM 1689 C C . VAL A 1 210 ? 38.242 10.883 19.882 1.00 31.06 209 VAL A C 1
ATOM 1690 O O . VAL A 1 210 ? 37.872 9.861 20.473 1.00 31.60 209 VAL A O 1
ATOM 1694 N N . TYR A 1 211 ? 38.078 11.075 18.578 1.00 30.48 210 TYR A N 1
ATOM 1695 C CA . TYR A 1 211 ? 37.340 10.119 17.726 1.00 29.72 210 TYR A CA 1
ATOM 1696 C C . TYR A 1 211 ? 37.796 10.180 16.294 1.00 30.14 210 TYR A C 1
ATOM 1697 O O . TYR A 1 211 ? 37.750 11.249 15.666 1.00 29.40 210 TYR A O 1
ATOM 1706 N N . ASP A 1 212 ? 38.170 9.022 15.742 1.00 30.62 211 ASP A N 1
ATOM 1707 C CA A ASP A 1 212 ? 38.560 8.895 14.319 0.50 30.37 211 ASP A CA 1
ATOM 1708 C CA B ASP A 1 212 ? 38.620 9.030 14.371 0.50 30.13 211 ASP A CA 1
ATOM 1709 C C . ASP A 1 212 ? 37.460 9.317 13.387 1.00 29.29 211 ASP A C 1
ATOM 1710 O O . ASP A 1 212 ? 37.711 9.808 12.272 1.00 28.66 211 ASP A O 1
ATOM 1719 N N . LYS A 1 213 ? 36.219 9.075 13.787 1.00 27.84 212 LYS A N 1
ATOM 1720 C CA . LYS A 1 213 ? 35.062 9.492 12.951 1.00 28.12 212 LYS A CA 1
ATOM 1721 C C . LYS A 1 213 ? 34.433 10.824 13.447 1.00 26.23 212 LYS A C 1
ATOM 1722 O O . LYS A 1 213 ? 33.263 11.122 13.177 1.00 24.86 212 LYS A O 1
ATOM 1728 N N . GLY A 1 214 ? 35.234 11.625 14.154 1.00 25.19 213 GLY A N 1
ATOM 1729 C CA . GLY A 1 214 ? 34.860 12.973 14.528 1.00 24.21 213 GLY A CA 1
ATOM 1730 C C . GLY A 1 214 ? 35.191 13.887 13.354 1.00 24.37 213 GLY A C 1
ATOM 1731 O O . GLY A 1 214 ? 36.279 13.759 12.783 1.00 25.24 213 GLY A O 1
ATOM 1732 N N . ILE A 1 215 ? 34.274 14.798 13.044 1.00 23.20 214 ILE A N 1
ATOM 1733 C CA . ILE A 1 215 ? 34.387 15.733 11.894 1.00 21.52 214 ILE A CA 1
ATOM 1734 C C . ILE A 1 215 ? 34.302 17.112 12.558 1.00 22.51 214 ILE A C 1
ATOM 1735 O O . ILE A 1 215 ? 33.258 17.459 13.142 1.00 22.88 214 ILE A O 1
ATOM 1740 N N . ALA A 1 216 ? 35.431 17.829 12.582 1.00 22.16 215 ALA A N 1
ATOM 1741 C CA . ALA A 1 216 ? 35.541 19.141 13.204 1.00 21.95 215 ALA A CA 1
ATOM 1742 C C . ALA A 1 216 ? 35.307 20.247 12.206 1.00 22.74 215 ALA A C 1
ATOM 1743 O O . ALA A 1 216 ? 35.897 20.222 11.123 1.00 22.86 215 ALA A O 1
ATOM 1745 N N . VAL A 1 217 ? 34.413 21.170 12.560 1.00 22.46 216 VAL A N 1
ATOM 1746 C CA . VAL A 1 217 ? 34.134 22.334 11.754 1.00 21.49 216 VAL A CA 1
ATOM 1747 C C . VAL A 1 217 ? 34.586 23.520 12.581 1.00 21.57 216 VAL A C 1
ATOM 1748 O O . VAL A 1 217 ? 34.334 23.628 13.799 1.00 20.82 216 VAL A O 1
ATOM 1752 N N . ASN A 1 218 ? 35.306 24.439 11.940 1.00 20.68 217 ASN A N 1
ATOM 1753 C CA . ASN A 1 218 ? 35.757 25.615 12.660 1.00 21.25 217 ASN A CA 1
ATOM 1754 C C . ASN A 1 218 ? 35.935 26.782 11.677 1.00 22.31 217 ASN A C 1
ATOM 1755 O O . ASN A 1 218 ? 35.719 26.640 10.475 1.00 21.51 217 ASN A O 1
ATOM 1760 N N . SER A 1 219 ? 36.282 27.940 12.219 1.00 22.55 218 SER A N 1
ATOM 1761 C CA . SER A 1 219 ? 36.542 29.102 11.353 1.00 21.78 218 SER A CA 1
ATOM 1762 C C . SER A 1 219 ? 37.245 30.228 12.074 1.00 22.63 218 SER A C 1
ATOM 1763 O O . SER A 1 219 ? 37.467 30.175 13.276 1.00 22.15 218 SER A O 1
ATOM 1766 N N . LEU A 1 220 ? 37.587 31.249 11.309 1.00 21.54 219 LEU A N 1
ATOM 1767 C CA . LEU A 1 220 ? 38.271 32.416 11.852 1.00 22.65 219 LEU A CA 1
ATOM 1768 C C . LEU A 1 220 ? 37.278 33.486 12.280 1.00 23.97 219 LEU A C 1
ATOM 1769 O O . LEU A 1 220 ? 37.698 34.565 12.693 1.00 22.45 219 LEU A O 1
ATOM 1774 N N . SER A 1 221 ? 35.981 33.165 12.244 1.00 23.26 220 SER A N 1
ATOM 1775 C CA . SER A 1 221 ? 34.940 34.204 12.397 1.00 24.85 220 SER A CA 1
ATOM 1776 C C . SER A 1 221 ? 34.627 34.573 13.826 1.00 26.60 220 SER A C 1
ATOM 1777 O O . SER A 1 221 ? 34.438 35.756 14.148 1.00 28.37 220 SER A O 1
ATOM 1804 N N . THR A 1 223 ? 36.128 33.002 17.071 1.00 26.70 222 THR A N 1
ATOM 1805 C CA . THR A 1 223 ? 37.247 33.025 17.993 1.00 26.88 222 THR A CA 1
ATOM 1806 C C . THR A 1 223 ? 38.354 33.993 17.597 1.00 26.45 222 THR A C 1
ATOM 1807 O O . THR A 1 223 ? 39.090 34.495 18.436 1.00 26.12 222 THR A O 1
ATOM 1811 N N . TYR A 1 224 ? 38.482 34.247 16.290 1.00 24.18 223 TYR A N 1
ATOM 1812 C CA . TYR A 1 224 ? 39.617 34.986 15.734 1.00 24.61 223 TYR A CA 1
ATOM 1813 C C . TYR A 1 224 ? 39.244 36.346 15.094 1.00 24.49 223 TYR A C 1
ATOM 1814 O O . TYR A 1 224 ? 40.085 36.979 14.455 1.00 24.79 223 TYR A O 1
ATOM 1823 N N . SER A 1 225 ? 37.994 36.767 15.243 1.00 23.90 224 SER A N 1
ATOM 1824 C CA . SER A 1 225 ? 37.573 38.134 14.917 1.00 24.22 224 SER A CA 1
ATOM 1825 C C . SER A 1 225 ? 37.742 38.542 13.447 1.00 24.29 224 SER A C 1
ATOM 1826 O O . SER A 1 225 ? 37.938 39.726 13.132 1.00 24.51 224 SER A O 1
ATOM 1829 N N . LEU A 1 226 ? 37.613 37.562 12.539 1.00 22.86 225 LEU A N 1
ATOM 1830 C CA . LEU A 1 226 ? 37.737 37.796 11.104 1.00 21.98 225 LEU A CA 1
ATOM 1831 C C . LEU A 1 226 ? 36.572 37.211 10.296 1.00 20.91 225 LEU A C 1
ATOM 1832 O O . LEU A 1 226 ? 36.782 36.564 9.244 1.00 20.91 225 LEU A O 1
ATOM 1837 N N . PRO A 1 227 ? 35.316 37.501 10.694 1.00 20.57 226 PRO A N 1
ATOM 1838 C CA . PRO A 1 227 ? 34.205 36.968 9.897 1.00 20.55 226 PRO A CA 1
ATOM 1839 C C . PRO A 1 227 ? 34.224 37.412 8.408 1.00 20.38 226 PRO A C 1
ATOM 1840 O O . PRO A 1 227 ? 33.767 36.671 7.503 1.00 20.09 226 PRO A O 1
ATOM 1844 N N . GLY A 1 228 ? 34.737 38.613 8.170 1.00 20.11 227 GLY A N 1
ATOM 1845 C CA . GLY A 1 228 ? 34.674 39.265 6.833 1.00 20.77 227 GLY A CA 1
ATOM 1846 C C . GLY A 1 228 ? 35.551 38.689 5.738 1.00 20.65 227 GLY A C 1
ATOM 1847 O O . GLY A 1 228 ? 35.443 39.107 4.615 1.00 21.44 227 GLY A O 1
ATOM 1848 N N . ILE A 1 229 ? 36.412 37.752 6.072 1.00 20.46 228 ILE A N 1
ATOM 1849 C CA . ILE A 1 229 ? 37.141 36.992 5.052 1.00 20.05 228 ILE A CA 1
ATOM 1850 C C . ILE A 1 229 ? 36.437 35.673 4.665 1.00 19.53 228 ILE A C 1
ATOM 1851 O O . ILE A 1 229 ? 36.818 35.023 3.681 1.00 20.00 228 ILE A O 1
ATOM 1856 N N . ARG A 1 230 ? 35.410 35.254 5.414 1.00 20.05 229 ARG A N 1
ATOM 1857 C CA . ARG A 1 230 ? 34.645 34.062 5.117 1.00 19.69 229 ARG A CA 1
ATOM 1858 C C . ARG A 1 230 ? 35.598 32.819 4.940 1.00 20.04 229 ARG A C 1
ATOM 1859 O O . ARG A 1 230 ? 35.644 32.194 3.875 1.00 19.27 229 ARG A O 1
ATOM 1867 N N . ILE A 1 231 ? 36.356 32.509 5.979 1.00 21.25 230 ILE A N 1
ATOM 1868 C CA . ILE A 1 231 ? 37.279 31.369 5.987 1.00 20.24 230 ILE A CA 1
ATOM 1869 C C . ILE A 1 231 ? 37.005 30.471 7.184 1.00 20.44 230 ILE A C 1
ATOM 1870 O O . ILE A 1 231 ? 37.140 30.870 8.322 1.00 21.16 230 ILE A O 1
ATOM 1875 N N . GLY A 1 232 ? 36.681 29.234 6.844 1.00 20.54 231 GLY A N 1
ATOM 1876 C CA . GLY A 1 232 ? 36.560 28.147 7.762 1.00 20.80 231 GLY A CA 1
ATOM 1877 C C . GLY A 1 232 ? 37.255 26.899 7.263 1.00 20.48 231 GLY A C 1
ATOM 1878 O O . GLY A 1 232 ? 37.986 26.944 6.243 1.00 20.90 231 GLY A O 1
ATOM 1879 N N . TRP A 1 233 ? 37.058 25.797 7.990 1.00 21.35 232 TRP A N 1
ATOM 1880 C CA . TRP A 1 233 ? 37.553 24.528 7.506 1.00 22.31 232 TRP A CA 1
ATOM 1881 C C . TRP A 1 233 ? 36.775 23.369 8.090 1.00 22.12 232 TRP A C 1
ATOM 1882 O O . TRP A 1 233 ? 36.078 23.498 9.104 1.00 20.79 232 TRP A O 1
ATOM 1893 N N . VAL A 1 234 ? 36.932 22.236 7.411 1.00 22.04 233 VAL A N 1
ATOM 1894 C CA . VAL A 1 234 ? 36.627 20.938 7.978 1.00 22.62 233 VAL A CA 1
ATOM 1895 C C . VAL A 1 234 ? 37.924 20.167 8.237 1.00 23.34 233 VAL A C 1
ATOM 1896 O O . VAL A 1 234 ? 38.831 20.173 7.366 1.00 25.15 233 VAL A O 1
ATOM 1900 N N . ALA A 1 235 ? 37.997 19.517 9.397 1.00 22.48 234 ALA A N 1
ATOM 1901 C CA . ALA A 1 235 ? 39.051 18.589 9.719 1.00 23.69 234 ALA A CA 1
ATOM 1902 C C . ALA A 1 235 ? 38.380 17.237 9.882 1.00 24.14 234 ALA A C 1
ATOM 1903 O O . ALA A 1 235 ? 37.446 17.109 10.641 1.00 24.90 234 ALA A O 1
ATOM 1905 N N . ALA A 1 236 ? 38.828 16.226 9.152 1.00 24.53 235 ALA A N 1
ATOM 1906 C CA . ALA A 1 236 ? 38.191 14.910 9.238 1.00 24.48 235 ALA A CA 1
ATOM 1907 C C . ALA A 1 236 ? 39.212 13.820 8.927 1.00 25.98 235 ALA A C 1
ATOM 1908 O O . ALA A 1 236 ? 40.335 14.112 8.510 1.00 27.40 235 ALA A O 1
ATOM 1910 N N . ASN A 1 237 ? 38.837 12.556 9.121 1.00 27.16 236 ASN A N 1
ATOM 1911 C CA . ASN A 1 237 ? 39.735 11.475 8.652 1.00 28.03 236 ASN A CA 1
ATOM 1912 C C . ASN A 1 237 ? 39.947 11.485 7.140 1.00 29.38 236 ASN A C 1
ATOM 1913 O O . ASN A 1 237 ? 39.229 12.152 6.388 1.00 27.68 236 ASN A O 1
ATOM 1918 N N . HIS A 1 238 ? 40.943 10.718 6.689 1.00 31.01 237 HIS A N 1
ATOM 1919 C CA A HIS A 1 238 ? 41.306 10.710 5.248 0.50 32.78 237 HIS A CA 1
ATOM 1920 C CA B HIS A 1 238 ? 41.300 10.769 5.266 0.50 32.46 237 HIS A CA 1
ATOM 1921 C C . HIS A 1 238 ? 40.144 10.275 4.372 1.00 32.08 237 HIS A C 1
ATOM 1922 O O . HIS A 1 238 ? 39.938 10.815 3.282 1.00 31.22 237 HIS A O 1
ATOM 1935 N N . GLN A 1 239 ? 39.362 9.288 4.834 1.00 32.43 238 GLN A N 1
ATOM 1936 C CA A GLN A 1 239 ? 38.249 8.779 4.036 0.50 32.74 238 GLN A CA 1
ATOM 1937 C CA B GLN A 1 239 ? 38.220 8.772 4.041 0.50 33.06 238 GLN A CA 1
ATOM 1938 C C . GLN A 1 239 ? 37.170 9.856 3.853 1.00 31.70 238 GLN A C 1
ATOM 1939 O O . GLN A 1 239 ? 36.688 10.096 2.730 1.00 31.49 238 GLN A 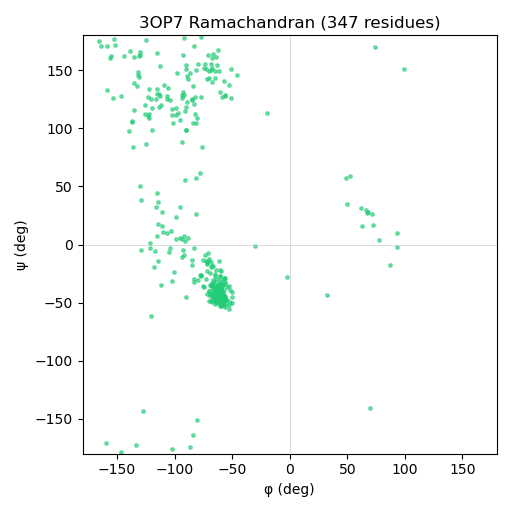O 1
ATOM 1950 N N . VAL A 1 240 ? 36.789 10.506 4.952 1.00 29.32 239 VAL A N 1
ATOM 1951 C CA . VAL A 1 240 ? 35.782 11.563 4.867 1.00 28.18 239 VAL A CA 1
ATOM 1952 C C . VAL A 1 240 ? 36.278 12.727 4.012 1.00 26.45 239 VAL A C 1
ATOM 1953 O O . VAL A 1 240 ? 35.564 13.240 3.116 1.00 26.17 239 VAL A O 1
ATOM 1957 N N . THR A 1 241 ? 37.518 13.132 4.250 1.00 26.64 240 THR A N 1
ATOM 1958 C CA . THR A 1 241 ? 38.111 14.235 3.489 1.00 27.14 240 THR A CA 1
ATOM 1959 C C . THR A 1 241 ? 38.058 13.941 2.004 1.00 28.58 240 THR A C 1
ATOM 1960 O O . THR A 1 241 ? 37.704 14.795 1.162 1.00 27.88 240 THR A O 1
ATOM 1964 N N . ASP A 1 242 ? 38.407 12.712 1.663 1.00 29.63 241 ASP A N 1
ATOM 1965 C CA . ASP A 1 242 ? 38.339 12.311 0.238 1.00 31.23 241 ASP A CA 1
ATOM 1966 C C . ASP A 1 242 ? 36.934 12.364 -0.352 1.00 30.17 241 ASP A C 1
ATOM 1967 O O . ASP A 1 242 ? 36.798 12.638 -1.549 1.00 31.00 241 ASP A O 1
ATOM 1972 N N . ILE A 1 243 ? 35.904 12.063 0.441 1.00 28.66 242 ILE A N 1
ATOM 1973 C CA . ILE A 1 243 ? 34.528 12.192 -0.048 1.00 28.14 242 ILE A CA 1
ATOM 1974 C C . ILE A 1 243 ? 34.178 13.651 -0.290 1.00 27.49 242 ILE A C 1
ATOM 1975 O O . ILE A 1 243 ? 33.757 14.049 -1.401 1.00 27.55 242 ILE A O 1
ATOM 1980 N N . LEU A 1 244 ? 34.458 14.471 0.712 1.00 25.37 243 LEU A N 1
ATOM 1981 C CA . LEU A 1 244 ? 34.052 15.895 0.668 1.00 25.20 243 LEU A CA 1
ATOM 1982 C C . LEU A 1 244 ? 34.640 16.630 -0.524 1.00 25.36 243 LEU A C 1
ATOM 1983 O O . LEU A 1 244 ? 34.027 17.531 -1.041 1.00 25.79 243 LEU A O 1
ATOM 1988 N N . ARG A 1 245 ? 35.853 16.257 -0.931 1.00 25.78 244 ARG A N 1
ATOM 1989 C CA A ARG A 1 245 ? 36.566 16.984 -1.985 0.50 27.00 244 ARG A CA 1
ATOM 1990 C CA B ARG A 1 245 ? 36.571 16.959 -1.988 0.50 27.55 244 ARG A CA 1
ATOM 1991 C C . ARG A 1 245 ? 35.835 16.983 -3.317 1.00 27.28 244 ARG A C 1
ATOM 1992 O O . ARG A 1 245 ? 36.124 17.823 -4.173 1.00 28.52 244 ARG A O 1
ATOM 2007 N N . ASP A 1 246 ? 34.937 16.030 -3.496 1.00 27.81 245 ASP A N 1
ATOM 2008 C CA . ASP A 1 246 ? 34.236 15.878 -4.739 1.00 28.92 245 ASP A CA 1
ATOM 2009 C C . ASP A 1 246 ? 32.866 16.567 -4.777 1.00 27.81 245 ASP A C 1
ATOM 2010 O O . ASP A 1 246 ? 32.125 16.396 -5.756 1.00 26.56 245 ASP A O 1
ATOM 2015 N N . TYR A 1 247 ? 32.534 17.310 -3.718 1.00 25.82 246 TYR A N 1
ATOM 2016 C CA . TYR A 1 247 ? 31.237 18.000 -3.609 1.00 25.32 246 TYR A CA 1
ATOM 2017 C C . TYR A 1 247 ? 31.338 19.517 -3.435 1.00 24.40 246 TYR A C 1
ATOM 2018 O O . TYR A 1 247 ? 30.319 20.217 -3.452 1.00 23.09 246 TYR A O 1
ATOM 2027 N N . ARG A 1 248 ? 32.554 20.067 -3.334 1.00 24.46 247 ARG A N 1
ATOM 2028 C CA A ARG A 1 248 ? 32.684 21.500 -3.098 0.70 23.22 247 ARG A CA 1
ATOM 2029 C CA B ARG A 1 248 ? 32.760 21.513 -3.162 0.30 23.12 247 ARG A CA 1
ATOM 2030 C C . ARG A 1 248 ? 32.194 22.380 -4.274 1.00 21.98 247 ARG A C 1
ATOM 2031 O O . ARG A 1 248 ? 31.858 23.513 -4.036 1.00 22.25 247 ARG A O 1
ATOM 2046 N N . ASP A 1 249 ? 32.123 21.889 -5.510 1.00 23.26 248 ASP A N 1
ATOM 2047 C CA . ASP A 1 249 ? 31.563 22.722 -6.572 1.00 22.31 248 ASP A CA 1
ATOM 2048 C C . ASP A 1 249 ? 30.042 22.859 -6.478 1.00 23.63 248 ASP A C 1
ATOM 2049 O O . ASP A 1 249 ? 29.458 23.692 -7.179 1.00 23.79 248 ASP A O 1
ATOM 2054 N N . TYR A 1 250 ? 29.385 22.107 -5.613 1.00 24.21 249 TYR A N 1
ATOM 2055 C CA . TYR A 1 250 ? 27.952 22.364 -5.472 1.00 24.86 249 TYR A CA 1
ATOM 2056 C C . TYR A 1 250 ? 27.706 23.587 -4.647 1.00 25.04 249 TYR A C 1
ATOM 2057 O O . TYR A 1 250 ? 26.619 24.165 -4.714 1.00 24.89 249 TYR A O 1
ATOM 2066 N N . THR A 1 251 ? 28.641 23.913 -3.743 1.00 23.06 250 THR A N 1
ATOM 2067 C CA . THR A 1 251 ? 28.411 24.938 -2.745 1.00 22.61 250 THR A CA 1
ATOM 2068 C C . THR A 1 251 ? 29.319 26.158 -2.781 1.00 22.60 250 THR A C 1
ATOM 2069 O O . THR A 1 251 ? 28.888 27.253 -2.408 1.00 24.57 250 THR A O 1
ATOM 2081 N N . ILE A 1 253 ? 32.973 26.008 -4.733 1.00 20.41 252 ILE A N 1
ATOM 2082 C CA . ILE A 1 253 ? 34.256 25.771 -5.494 1.00 20.80 252 ILE A CA 1
ATOM 2083 C C . ILE A 1 253 ? 35.497 25.935 -4.593 1.00 21.80 252 ILE A C 1
ATOM 2084 O O . ILE A 1 253 ? 36.293 24.986 -4.420 1.00 21.99 252 ILE A O 1
ATOM 2089 N N . CYS A 1 254 ? 35.656 27.141 -4.074 1.00 21.82 253 CYS A N 1
ATOM 2090 C CA . CYS A 1 254 ? 36.740 27.495 -3.195 1.00 22.62 253 CYS A CA 1
ATOM 2091 C C . CYS A 1 254 ? 36.394 28.805 -2.478 1.00 21.19 253 CYS A C 1
ATOM 2092 O O . CYS A 1 254 ? 35.436 29.524 -2.811 1.00 20.21 253 CYS A O 1
ATOM 2095 N N . ALA A 1 255 ? 37.224 29.127 -1.511 1.00 20.42 254 ALA A N 1
ATOM 2096 C CA . ALA A 1 255 ? 37.145 30.392 -0.851 1.00 20.15 254 ALA A CA 1
ATOM 2097 C C . ALA A 1 255 ? 38.052 31.371 -1.542 1.00 20.79 254 ALA A C 1
ATOM 2098 O O . ALA A 1 255 ? 38.736 31.009 -2.540 1.00 23.53 254 ALA A O 1
ATOM 2100 N N . GLY A 1 256 ? 38.076 32.629 -1.094 1.00 21.39 255 GLY A N 1
ATOM 2101 C CA . GLY A 1 256 ? 38.757 33.663 -1.905 1.00 20.77 255 GLY A CA 1
ATOM 2102 C C . GLY A 1 256 ? 40.280 33.690 -1.787 1.00 21.76 255 GLY A C 1
ATOM 2103 O O . GLY A 1 256 ? 40.833 33.255 -0.795 1.00 21.95 255 GLY A O 1
ATOM 2104 N N . VAL A 1 257 ? 40.939 34.210 -2.824 1.00 20.37 256 VAL A N 1
ATOM 2105 C CA . VAL A 1 257 ? 42.397 34.382 -2.839 1.00 21.27 256 VAL A CA 1
ATOM 2106 C C . VAL A 1 257 ? 42.910 35.296 -1.689 1.00 20.76 256 VAL A C 1
ATOM 2107 O O . VAL A 1 257 ? 43.799 34.910 -0.959 1.00 22.47 256 VAL A O 1
ATOM 2111 N N . PHE A 1 258 ? 42.336 36.488 -1.573 1.00 21.06 257 PHE A N 1
ATOM 2112 C CA . PHE A 1 258 ? 42.729 37.431 -0.517 1.00 21.22 257 PHE A CA 1
ATOM 2113 C C . PHE A 1 258 ? 42.325 36.839 0.795 1.00 20.60 257 PHE A C 1
ATOM 2114 O O . PHE A 1 258 ? 43.057 36.932 1.774 1.00 20.63 257 PHE A O 1
ATOM 2122 N N . ASP A 1 259 ? 41.168 36.201 0.809 1.00 19.62 258 ASP A N 1
ATOM 2123 C CA . ASP A 1 259 ? 40.640 35.647 2.068 1.00 19.66 258 ASP A CA 1
ATOM 2124 C C . ASP A 1 259 ? 41.605 34.591 2.682 1.00 19.52 258 ASP A C 1
ATOM 2125 O O . ASP A 1 259 ? 41.933 34.583 3.877 1.00 20.47 258 ASP A O 1
ATOM 2130 N N . ASP A 1 260 ? 42.077 33.672 1.844 1.00 19.84 259 ASP A N 1
ATOM 2131 C CA . ASP A 1 260 ? 43.082 32.709 2.233 1.00 21.25 259 ASP A CA 1
ATOM 2132 C C . ASP A 1 260 ? 44.414 33.371 2.657 1.00 21.81 259 ASP A C 1
ATOM 2133 O O . ASP A 1 260 ? 45.070 32.911 3.581 1.00 22.46 259 ASP A O 1
ATOM 2138 N N . LEU A 1 261 ? 44.845 34.424 1.953 1.00 21.36 260 LEU A N 1
ATOM 2139 C CA A LEU A 1 261 ? 46.082 35.157 2.302 0.50 23.39 260 LEU A CA 1
ATOM 2140 C CA B LEU A 1 261 ? 46.077 35.137 2.296 0.50 23.51 260 LEU A CA 1
ATOM 2141 C C . LEU A 1 261 ? 45.985 35.729 3.713 1.00 23.57 260 LEU A C 1
ATOM 2142 O O . LEU A 1 261 ? 46.926 35.594 4.517 1.00 24.00 260 LEU A O 1
ATOM 2151 N N . VAL A 1 262 ? 44.861 36.375 4.019 1.00 22.28 261 VAL A N 1
ATOM 2152 C CA . VAL A 1 262 ? 44.642 36.912 5.370 1.00 22.24 261 VAL A CA 1
ATOM 2153 C C . VAL A 1 262 ? 44.579 35.766 6.365 1.00 23.12 261 VAL A C 1
ATOM 2154 O O . VAL A 1 262 ? 45.155 35.868 7.456 1.00 22.93 261 VAL A O 1
ATOM 2158 N N . ALA A 1 263 ? 43.946 34.659 5.979 1.00 22.80 262 ALA A N 1
ATOM 2159 C CA . ALA A 1 263 ? 43.836 33.515 6.913 1.00 23.67 262 ALA A CA 1
ATOM 2160 C C . ALA A 1 263 ? 45.237 32.984 7.258 1.00 23.24 262 ALA A C 1
ATOM 2161 O O . ALA A 1 263 ? 45.475 32.638 8.385 1.00 26.65 262 ALA A O 1
ATOM 2163 N N . GLN A 1 264 ? 46.132 32.910 6.260 1.00 25.49 263 GLN A N 1
ATOM 2164 C CA . GLN A 1 264 ? 47.498 32.418 6.484 1.00 25.50 263 GLN A CA 1
ATOM 2165 C C . GLN A 1 264 ? 48.169 33.300 7.575 1.00 26.69 263 GLN A C 1
ATOM 2166 O O . GLN A 1 264 ? 48.812 32.816 8.500 1.00 27.94 263 GLN A O 1
ATOM 2172 N N . LEU A 1 265 ? 48.074 34.611 7.372 1.00 26.49 264 LEU A N 1
ATOM 2173 C CA . LEU A 1 265 ? 48.630 35.588 8.328 1.00 27.48 264 LEU A CA 1
ATOM 2174 C C . LEU A 1 265 ? 48.017 35.457 9.729 1.00 26.90 264 LEU A C 1
ATOM 2175 O O . LEU A 1 265 ? 48.756 35.423 10.742 1.00 27.97 264 LEU A O 1
ATOM 2180 N N . ALA A 1 266 ? 46.690 35.397 9.828 1.00 26.30 265 ALA A N 1
ATOM 2181 C CA . ALA A 1 266 ? 46.016 35.259 11.115 1.00 25.39 265 ALA A CA 1
ATOM 2182 C C . ALA A 1 266 ? 46.403 33.973 11.817 1.00 26.77 265 ALA A C 1
ATOM 2183 O O . ALA A 1 266 ? 46.729 33.972 13.023 1.00 27.21 265 ALA A O 1
ATOM 2185 N N . LEU A 1 267 ? 46.425 32.869 11.095 1.00 25.75 266 LEU A N 1
ATOM 2186 C CA . LEU A 1 267 ? 46.780 31.582 11.721 1.00 26.58 266 LEU A CA 1
ATOM 2187 C C . LEU A 1 267 ? 48.240 31.512 12.175 1.00 28.08 266 LEU A C 1
ATOM 2188 O O . LEU A 1 267 ? 48.557 30.900 13.208 1.00 30.14 266 LEU A O 1
ATOM 2193 N N . ALA A 1 268 ? 49.109 32.173 11.441 1.00 28.81 267 ALA A N 1
ATOM 2194 C CA . ALA A 1 268 ? 50.528 32.274 11.790 1.00 30.86 267 ALA A CA 1
ATOM 2195 C C . ALA A 1 268 ? 50.733 33.073 13.062 1.00 32.07 267 ALA A C 1
ATOM 2196 O O . ALA A 1 268 ? 51.757 32.934 13.712 1.00 34.91 267 ALA A O 1
ATOM 2198 N N . HIS A 1 269 ? 49.743 33.867 13.457 1.00 31.11 268 HIS A N 1
ATOM 2199 C CA . HIS A 1 269 ? 49.820 34.644 14.687 1.00 32.31 268 HIS A CA 1
ATOM 2200 C C . HIS A 1 269 ? 48.582 34.421 15.539 1.00 31.58 268 HIS A C 1
ATOM 2201 O O . HIS A 1 269 ? 48.111 35.317 16.216 1.00 33.54 268 HIS A O 1
ATOM 2208 N N . TYR A 1 270 ? 48.089 33.198 15.561 1.00 31.16 269 TYR A N 1
ATOM 2209 C CA . TYR A 1 270 ? 46.818 32.930 16.237 1.00 31.64 269 TYR A CA 1
ATOM 2210 C C . TYR A 1 270 ? 46.902 33.171 17.716 1.00 32.20 269 TYR A C 1
ATOM 2211 O O . TYR A 1 270 ? 45.925 33.627 18.336 1.00 32.13 269 TYR A O 1
ATOM 2220 N N . GLN A 1 271 ? 48.062 32.905 18.320 1.00 33.33 270 GLN A N 1
ATOM 2221 C CA A GLN A 1 271 ? 48.210 33.117 19.747 0.50 34.32 270 GLN A CA 1
ATOM 2222 C CA B GLN A 1 271 ? 48.211 33.132 19.777 0.50 34.60 270 GLN A CA 1
ATOM 2223 C C . GLN A 1 271 ? 48.076 34.593 20.137 1.00 34.33 270 GLN A C 1
ATOM 2224 O O . GLN A 1 271 ? 47.550 34.924 21.217 1.00 33.44 270 GLN A O 1
ATOM 2235 N N . GLU A 1 272 ? 48.544 35.485 19.269 1.00 32.85 271 GLU A N 1
ATOM 2236 C CA . GLU A 1 272 ? 48.363 36.913 19.506 1.00 34.19 271 GLU A CA 1
ATOM 2237 C C . GLU A 1 272 ? 46.893 37.351 19.428 1.00 32.58 271 GLU A C 1
ATOM 2238 O O . GLU A 1 272 ? 46.442 38.214 20.216 1.00 32.86 271 GLU A O 1
ATOM 2244 N N . ILE A 1 273 ? 46.146 36.758 18.506 1.00 31.06 272 ILE A N 1
ATOM 2245 C CA . ILE A 1 273 ? 44.722 37.025 18.413 1.00 29.60 272 ILE A CA 1
ATOM 2246 C C . ILE A 1 273 ? 44.016 36.486 19.665 1.00 30.68 272 ILE A C 1
ATOM 2247 O O . ILE A 1 273 ? 43.160 37.166 20.265 1.00 29.64 272 ILE A O 1
ATOM 2252 N N . LEU A 1 274 ? 44.386 35.287 20.103 1.00 31.01 273 LEU A N 1
ATOM 2253 C CA . LEU A 1 274 ? 43.780 34.711 21.291 1.00 32.67 273 LEU A CA 1
ATOM 2254 C C . LEU A 1 274 ? 44.004 35.599 22.503 1.00 33.83 273 LEU A C 1
ATOM 2255 O O . LEU A 1 274 ? 43.117 35.769 23.348 1.00 35.12 273 LEU A O 1
ATOM 2260 N N . GLU A 1 275 ? 45.195 36.169 22.599 1.00 34.82 274 GLU A N 1
ATOM 2261 C CA . GLU A 1 275 ? 45.523 37.004 23.752 1.00 36.10 274 GLU A CA 1
ATOM 2262 C C . GLU A 1 275 ? 44.692 38.285 23.763 1.00 35.40 274 GLU A C 1
ATOM 2263 O O . GLU A 1 275 ? 44.163 38.670 24.810 1.00 36.30 274 GLU A O 1
ATOM 2269 N N . ARG A 1 276 ? 44.541 38.909 22.587 1.00 34.83 275 ARG A N 1
ATOM 2270 C CA . ARG A 1 276 ? 43.655 40.056 22.401 1.00 34.39 275 ARG A CA 1
ATOM 2271 C C . ARG A 1 276 ? 42.237 39.694 22.839 1.00 33.78 275 ARG A C 1
ATOM 2272 O O . ARG A 1 276 ? 41.618 40.429 23.588 1.00 34.66 275 ARG A O 1
ATOM 2280 N N . ASN A 1 277 ? 41.735 38.581 22.322 1.00 32.35 276 ASN A N 1
ATOM 2281 C CA . ASN A 1 277 ? 40.359 38.190 22.534 1.00 32.15 276 ASN A CA 1
ATOM 2282 C C . ASN A 1 277 ? 40.045 37.692 23.923 1.00 33.00 276 ASN A C 1
ATOM 2283 O O . ASN A 1 277 ? 38.917 37.895 24.390 1.00 32.15 276 ASN A O 1
ATOM 2288 N N . ARG A 1 278 ? 41.034 37.096 24.595 1.00 34.98 277 ARG A N 1
ATOM 2289 C CA . ARG A 1 278 ? 40.893 36.743 26.023 1.00 36.17 277 ARG A CA 1
ATOM 2290 C C . ARG A 1 278 ? 40.574 37.967 26.884 1.00 37.99 277 ARG A C 1
ATOM 2291 O O . ARG A 1 278 ? 39.696 37.922 27.740 1.00 36.93 277 ARG A O 1
ATOM 2299 N N . HIS A 1 279 ? 41.292 39.064 26.676 1.00 38.82 278 HIS A N 1
ATOM 2300 C CA . HIS A 1 279 ? 41.031 40.284 27.420 1.00 40.17 278 HIS A CA 1
ATOM 2301 C C . HIS A 1 279 ? 39.606 40.808 27.205 1.00 38.31 278 HIS A C 1
ATOM 2302 O O . HIS A 1 279 ? 38.915 41.196 28.151 1.00 39.69 278 HIS A O 1
ATOM 2309 N N . ILE A 1 280 ? 39.156 40.820 25.967 1.00 35.05 279 ILE A N 1
ATOM 2310 C CA . ILE A 1 280 ? 37.820 41.307 25.677 1.00 34.83 279 ILE A CA 1
ATOM 2311 C C . ILE A 1 280 ? 36.761 40.419 26.312 1.00 35.36 279 ILE A C 1
ATOM 2312 O O . ILE A 1 280 ? 35.885 40.899 27.033 1.00 37.58 279 ILE A O 1
ATOM 2317 N N . LEU A 1 281 ? 36.863 39.116 26.073 1.00 35.07 280 LEU A N 1
ATOM 2318 C CA . LEU A 1 281 ? 35.963 38.146 26.746 1.00 35.76 280 LEU A CA 1
ATOM 2319 C C . LEU A 1 281 ? 35.915 38.254 28.270 1.00 37.14 280 LEU A C 1
ATOM 2320 O O . LEU A 1 281 ? 34.817 38.347 28.856 1.00 36.80 280 LEU A O 1
ATOM 2325 N N . GLU A 1 282 ? 37.064 38.232 28.942 1.00 39.70 281 GLU A N 1
ATOM 2326 C CA . GLU A 1 282 ? 37.081 38.248 30.404 1.00 42.19 281 GLU A CA 1
ATOM 2327 C C . GLU A 1 282 ? 36.564 39.567 30.983 1.00 42.74 281 GLU A C 1
ATOM 2328 O O . GLU A 1 282 ? 35.754 39.572 31.881 1.00 44.80 281 GLU A O 1
ATOM 2334 N N . GLU A 1 283 ? 36.996 40.684 30.420 1.00 43.00 282 GLU A N 1
ATOM 2335 C CA . GLU A 1 283 ? 36.527 41.985 30.901 1.00 44.03 282 GLU A CA 1
ATOM 2336 C C . GLU A 1 283 ? 3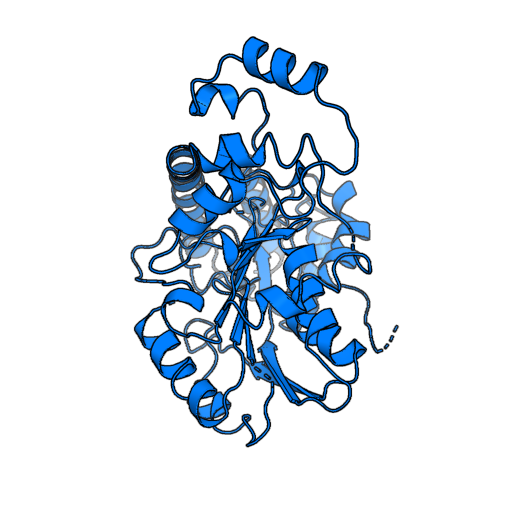5.026 42.206 30.668 1.00 42.40 282 GLU A C 1
ATOM 2337 O O . GLU A 1 283 ? 34.332 42.744 31.544 1.00 42.94 282 GLU A O 1
ATOM 2343 N N . ASN A 1 284 ? 34.525 41.811 29.488 1.00 39.85 283 ASN A N 1
ATOM 2344 C CA . ASN A 1 284 ? 33.106 41.985 29.183 1.00 39.15 283 ASN A CA 1
ATOM 2345 C C . ASN A 1 284 ? 32.244 40.966 29.913 1.00 39.84 283 ASN A C 1
ATOM 2346 O O . ASN A 1 284 ? 31.164 41.309 30.439 1.00 42.10 283 ASN A O 1
ATOM 2351 N N . LEU A 1 285 ? 32.755 39.749 30.074 1.00 38.69 284 LEU A N 1
ATOM 2352 C CA . LEU A 1 285 ? 32.030 38.760 30.867 1.00 38.80 284 LEU A CA 1
ATOM 2353 C C . LEU A 1 285 ? 31.918 39.214 32.323 1.00 41.28 284 LEU A C 1
ATOM 2354 O O . LEU A 1 285 ? 30.863 39.015 32.952 1.00 43.08 284 LEU A O 1
ATOM 2359 N N . ALA A 1 286 ? 32.974 39.815 32.882 1.00 43.29 285 ALA A N 1
ATOM 2360 C CA . ALA A 1 286 ? 32.893 40.305 34.280 1.00 44.85 285 ALA A CA 1
ATOM 2361 C C . ALA A 1 286 ? 31.815 41.386 34.438 1.00 45.92 285 ALA A C 1
ATOM 2362 O O . ALA A 1 286 ? 31.139 41.453 35.445 1.00 46.11 285 ALA A O 1
ATOM 2364 N N . ILE A 1 287 ? 31.651 42.212 33.414 1.00 45.44 286 ILE A N 1
ATOM 2365 C CA . ILE A 1 287 ? 30.621 43.251 33.398 1.00 46.48 286 ILE A CA 1
ATOM 2366 C C . ILE A 1 287 ? 29.221 42.618 33.357 1.00 45.63 286 ILE A C 1
ATOM 2367 O O . ILE A 1 287 ? 28.319 43.019 34.131 1.00 45.65 286 ILE A O 1
ATOM 2372 N N . LEU A 1 288 ? 29.053 41.635 32.469 1.00 43.91 287 LEU A N 1
ATOM 2373 C CA . LEU A 1 288 ? 27.817 40.871 32.357 1.00 43.97 287 LEU A CA 1
ATOM 2374 C C . LEU A 1 288 ? 27.471 40.156 33.665 1.00 44.77 287 LEU A C 1
ATOM 2375 O O . LEU A 1 288 ? 26.308 40.231 34.115 1.00 44.49 287 LEU A O 1
ATOM 2380 N N . ASP A 1 289 ? 28.461 39.484 34.269 1.00 45.00 288 ASP A N 1
ATOM 2381 C CA . ASP A 1 289 ? 28.265 38.776 35.562 1.00 46.39 288 ASP A CA 1
ATOM 2382 C C . ASP A 1 289 ? 27.765 39.664 36.668 1.00 48.91 288 ASP A C 1
ATOM 2383 O O . ASP A 1 289 ? 26.834 39.292 37.375 1.00 49.68 288 ASP A O 1
ATOM 2388 N N . GLN A 1 290 ? 28.421 40.813 36.827 1.00 50.60 289 GLN A N 1
ATOM 2389 C CA . GLN A 1 290 ? 28.038 41.831 37.827 1.00 53.16 289 GLN A CA 1
ATOM 2390 C C . GLN A 1 290 ? 26.589 42.287 37.601 1.00 53.34 289 GLN A C 1
ATOM 2391 O O . GLN A 1 290 ? 25.779 42.337 38.543 1.00 54.87 289 GLN A O 1
ATOM 2397 N N . TRP A 1 291 ? 26.276 42.621 36.350 1.00 52.74 290 TRP A N 1
ATOM 2398 C CA . TRP A 1 291 ? 24.924 43.025 35.944 1.00 53.50 290 TRP A CA 1
ATOM 2399 C C . TRP A 1 291 ? 23.851 41.951 36.231 1.00 53.41 290 TRP A C 1
ATOM 2400 O O . TRP A 1 291 ? 22.795 42.241 36.802 1.00 54.07 290 TRP A O 1
ATOM 2411 N N . ILE A 1 292 ? 24.129 40.706 35.842 1.00 52.03 291 ILE A N 1
ATOM 2412 C CA . ILE A 1 292 ? 23.215 39.594 36.115 1.00 52.78 291 ILE A CA 1
ATOM 2413 C C . ILE A 1 292 ? 22.925 39.481 37.620 1.00 54.96 291 ILE A C 1
ATOM 2414 O O . ILE A 1 292 ? 21.771 39.316 38.022 1.00 55.80 291 ILE A O 1
ATOM 2419 N N . GLU A 1 293 ? 23.960 39.552 38.455 1.00 55.95 292 GLU A N 1
ATOM 2420 C CA . GLU A 1 293 ? 23.726 39.482 39.909 1.00 58.48 292 GLU A CA 1
ATOM 2421 C C . GLU A 1 293 ? 22.940 40.690 40.436 1.00 59.97 292 GLU A C 1
ATOM 2422 O O . GLU A 1 293 ? 22.163 40.568 41.383 1.00 60.41 292 GLU A O 1
ATOM 2428 N N . GLU A 1 294 ? 23.139 41.854 39.822 1.00 59.88 293 GLU A N 1
ATOM 2429 C CA . GLU A 1 294 ? 22.478 43.089 40.288 1.00 61.70 293 GLU A CA 1
ATOM 2430 C C . GLU A 1 294 ? 21.014 43.163 39.859 1.00 60.76 293 GLU A C 1
ATOM 2431 O O . GLU A 1 294 ? 20.214 43.831 40.484 1.00 61.05 293 GLU A O 1
ATOM 2437 N N . GLU A 1 295 ? 20.671 42.487 38.765 1.00 57.88 294 GLU A N 1
ATOM 2438 C CA . GLU A 1 295 ? 19.340 42.608 38.189 1.00 57.86 294 GLU A CA 1
ATOM 2439 C C . GLU A 1 295 ? 18.483 41.407 38.643 1.00 57.25 294 GLU A C 1
ATOM 2440 O O . GLU A 1 295 ? 18.726 40.256 38.213 1.00 56.69 294 GLU A O 1
ATOM 2446 N N . PRO A 1 296 ? 17.466 41.655 39.487 1.00 58.21 295 PRO A N 1
ATOM 2447 C CA . PRO A 1 296 ? 16.729 40.519 40.058 1.00 57.88 295 PRO A CA 1
ATOM 2448 C C . PRO A 1 296 ? 15.817 39.762 39.076 1.00 56.77 295 PRO A C 1
ATOM 2449 O O . PRO A 1 296 ? 15.435 38.617 39.351 1.00 56.65 295 PRO A O 1
ATOM 2453 N N . LEU A 1 297 ? 15.496 40.369 37.934 1.00 55.45 296 LEU A N 1
ATOM 2454 C CA . LEU A 1 297 ? 14.632 39.725 36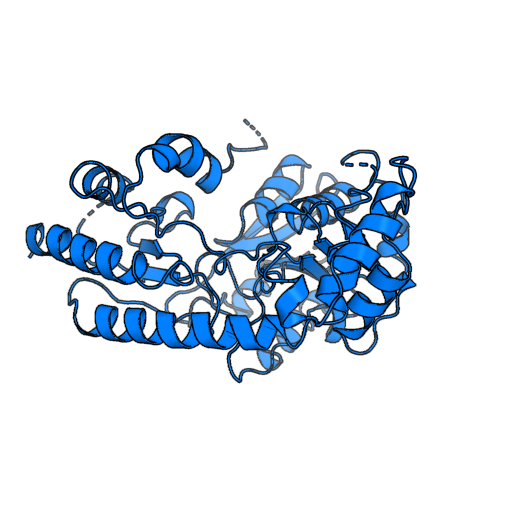.935 1.00 53.81 296 LEU A CA 1
ATOM 2455 C C . LEU A 1 297 ? 15.412 38.921 35.907 1.00 51.75 296 LEU A C 1
ATOM 2456 O O . LEU A 1 297 ? 14.820 38.401 34.946 1.00 50.88 296 LEU A O 1
ATOM 2461 N N . VAL A 1 298 ? 16.730 38.840 36.048 1.00 50.95 297 VAL A N 1
ATOM 2462 C CA . VAL A 1 298 ? 17.501 38.056 35.074 1.00 49.42 297 VAL A CA 1
ATOM 2463 C C . VAL A 1 298 ? 18.457 37.129 35.774 1.00 48.17 297 VAL A C 1
ATOM 2464 O O . VAL A 1 298 ? 18.973 37.448 36.830 1.00 49.11 297 VAL A O 1
ATOM 2468 N N . SER A 1 299 ? 18.712 35.984 35.161 1.00 44.75 298 SER A N 1
ATOM 2469 C CA . SER A 1 299 ? 19.636 35.014 35.733 1.00 45.06 298 SER A CA 1
ATOM 2470 C C . SER A 1 299 ? 20.136 34.177 34.567 1.00 42.69 298 SER A C 1
ATOM 2471 O O . SER A 1 299 ? 19.519 34.197 33.484 1.00 41.41 298 SER A O 1
ATOM 2474 N N . TYR A 1 300 ? 21.264 33.503 34.746 1.00 41.71 299 TYR A N 1
ATOM 2475 C CA . TYR A 1 300 ? 21.736 32.603 33.670 1.00 40.44 299 TYR A CA 1
ATOM 2476 C C . TYR A 1 300 ? 22.712 31.528 34.143 1.00 40.67 299 TYR A C 1
ATOM 2477 O O . TYR A 1 300 ? 23.161 31.556 35.311 1.00 41.30 299 TYR A O 1
ATOM 2486 N N . ILE A 1 301 ? 23.003 30.593 33.221 1.00 39.71 300 ILE A N 1
ATOM 2487 C CA . ILE A 1 301 ? 24.131 29.664 33.369 1.00 39.11 300 ILE A CA 1
ATOM 2488 C C . ILE A 1 301 ? 25.289 30.277 32.603 1.00 37.52 300 ILE A C 1
ATOM 2489 O O . ILE A 1 301 ? 25.270 30.315 31.352 1.00 36.59 300 ILE A O 1
ATOM 2494 N N . ARG A 1 302 ? 26.256 30.792 33.368 1.00 38.52 301 ARG A N 1
ATOM 2495 C CA . ARG A 1 302 ? 27.421 31.480 32.795 1.00 38.38 301 ARG A CA 1
ATOM 2496 C C . ARG A 1 302 ? 28.093 30.635 31.720 1.00 36.62 301 ARG A C 1
ATOM 2497 O O . ARG A 1 302 ? 28.458 29.495 31.990 1.00 36.54 301 ARG A O 1
ATOM 2505 N N . PRO A 1 303 ? 28.274 31.204 30.516 1.00 34.48 302 PRO A N 1
ATOM 2506 C CA . PRO A 1 303 ? 28.906 30.486 29.394 1.00 33.53 302 PRO A CA 1
ATOM 2507 C C . PRO A 1 303 ? 30.355 30.137 29.717 1.00 33.76 302 PRO A C 1
ATOM 2508 O O . PRO A 1 303 ? 30.953 30.733 30.602 1.00 33.72 302 PRO A O 1
ATOM 2512 N N . ALA A 1 304 ? 30.919 29.189 28.993 1.00 32.46 303 ALA A N 1
ATOM 2513 C CA . ALA A 1 304 ? 32.277 28.753 29.268 1.00 33.43 303 ALA A CA 1
ATOM 2514 C C . ALA A 1 304 ? 33.292 29.737 28.605 1.00 33.23 303 ALA A C 1
ATOM 2515 O O . ALA A 1 304 ? 34.158 29.308 27.869 1.00 32.25 303 ALA A O 1
ATOM 2517 N N . VAL A 1 305 ? 33.202 31.030 28.955 1.00 34.16 304 VAL A N 1
ATOM 2518 C CA . VAL A 1 305 ? 34.096 32.086 28.439 1.00 33.64 304 VAL A CA 1
ATOM 2519 C C . VAL A 1 305 ? 34.170 31.966 26.909 1.00 32.35 304 VAL A C 1
ATOM 2520 O O . VAL A 1 305 ? 35.239 31.823 26.310 1.00 31.85 304 VAL A O 1
ATOM 2524 N N . VAL A 1 306 ? 32.981 32.047 26.313 1.00 31.92 305 VAL A N 1
ATOM 2525 C CA . VAL A 1 306 ? 32.795 32.247 24.885 1.00 30.72 305 VAL A CA 1
ATOM 2526 C C . VAL A 1 306 ? 31.786 33.371 24.698 1.00 31.01 305 VAL A C 1
ATOM 2527 O O . VAL A 1 306 ? 31.002 33.672 25.592 1.00 32.78 305 VAL A O 1
ATOM 2531 N N . SER A 1 307 ? 31.756 33.940 23.510 1.00 31.44 306 SER A N 1
ATOM 2532 C CA . SER A 1 307 ? 31.011 35.183 23.223 1.00 32.06 306 SER A CA 1
ATOM 2533 C C . SER A 1 307 ? 29.495 35.024 22.971 1.00 33.11 306 SER A C 1
ATOM 2534 O O . SER A 1 307 ? 28.909 35.832 22.216 1.00 35.12 306 SER A O 1
ATOM 2537 N N . THR A 1 308 ? 28.851 33.975 23.514 1.00 32.23 307 THR A N 1
ATOM 2538 C CA . THR A 1 308 ? 27.388 33.899 23.453 1.00 31.74 307 THR A CA 1
ATOM 2539 C C . THR A 1 308 ? 26.872 33.560 24.842 1.00 32.38 307 THR A C 1
ATOM 2540 O O . THR A 1 308 ? 27.551 32.915 25.645 1.00 33.27 307 THR A O 1
ATOM 2544 N N . SER A 1 309 ? 25.707 34.098 25.174 1.00 33.92 308 SER A N 1
ATOM 2545 C CA . SER A 1 309 ? 25.056 33.755 26.427 1.00 33.68 308 SER A CA 1
ATOM 2546 C C . SER A 1 309 ? 23.548 33.720 26.233 1.00 34.23 308 SER A C 1
ATOM 2547 O O . SER A 1 309 ? 23.002 34.261 25.260 1.00 33.15 308 SER A O 1
ATOM 2550 N N . PHE A 1 310 ? 22.870 33.076 27.176 1.00 33.80 309 PHE A N 1
ATOM 2551 C CA . PHE A 1 310 ? 21.426 32.800 27.038 1.00 33.26 309 PHE A CA 1
ATOM 2552 C C . PHE A 1 310 ? 20.862 33.110 28.401 1.00 34.90 309 PHE A C 1
ATOM 2553 O O . PHE A 1 310 ? 21.036 32.340 29.341 1.00 36.11 309 PHE A O 1
ATOM 2561 N N . VAL A 1 311 ? 20.181 34.245 28.476 1.00 35.24 310 VAL A N 1
ATOM 2562 C CA . VAL A 1 311 ? 19.824 34.831 29.743 1.00 36.91 310 VAL A CA 1
ATOM 2563 C C . VAL A 1 311 ? 18.333 34.611 29.972 1.00 37.94 310 VAL A C 1
ATOM 2564 O O . VAL A 1 311 ? 17.500 34.762 29.065 1.00 37.79 310 VAL A O 1
ATOM 2568 N N . LYS A 1 312 ? 18.008 34.188 31.183 1.00 39.42 311 LYS A N 1
ATOM 2569 C CA . LYS A 1 312 ? 16.630 33.896 31.554 1.00 41.43 311 LYS A CA 1
ATOM 2570 C C . LYS A 1 312 ? 15.968 35.147 32.116 1.00 42.84 311 LYS A C 1
ATOM 2571 O O . LYS A 1 312 ? 16.402 35.652 33.147 1.00 42.99 311 LYS A O 1
ATOM 2577 N N . ILE A 1 313 ? 14.912 35.615 31.455 1.00 43.07 312 ILE A N 1
ATOM 2578 C CA . ILE A 1 313 ? 14.187 36.823 31.864 1.00 45.58 312 ILE A CA 1
ATOM 2579 C C . ILE A 1 313 ? 12.895 36.419 32.582 1.00 47.46 312 ILE A C 1
ATOM 2580 O O . ILE A 1 313 ? 11.993 35.862 31.954 1.00 47.03 312 ILE A O 1
ATOM 2585 N N . ALA A 1 314 ? 12.817 36.680 33.892 1.00 48.58 313 ALA A N 1
ATOM 2586 C CA . ALA A 1 314 ? 11.629 36.374 34.721 1.00 51.50 313 ALA A CA 1
ATOM 2587 C C . ALA A 1 314 ? 10.476 37.385 34.560 1.00 53.46 313 ALA A C 1
ATOM 2588 O O . ALA A 1 314 ? 10.055 38.050 35.533 1.00 54.39 313 ALA A O 1
ATOM 2590 N N . VAL A 1 315 ? 9.966 37.481 33.328 1.00 53.72 314 VAL A N 1
ATOM 2591 C CA . VAL A 1 315 ? 8.828 38.333 32.966 1.00 56.06 314 VAL A CA 1
ATOM 2592 C C . VAL A 1 315 ? 7.860 37.497 32.126 1.00 55.76 314 VAL A C 1
ATOM 2593 O O . VAL A 1 315 ? 8.274 36.779 31.201 1.00 53.27 314 VAL A O 1
ATOM 2597 N N . ASP A 1 316 ? 6.572 37.631 32.418 1.00 57.67 315 ASP A N 1
ATOM 2598 C CA . ASP A 1 316 ? 5.554 36.770 31.827 1.00 58.36 315 ASP A CA 1
ATOM 2599 C C . ASP A 1 316 ? 5.018 37.379 30.524 1.00 57.99 315 ASP A C 1
ATOM 2600 O O . ASP A 1 316 ? 3.895 37.908 30.459 1.00 60.74 315 ASP A O 1
ATOM 2613 N N . PRO A 1 318 ? 5.800 36.787 25.963 1.00 49.08 317 PRO A N 1
ATOM 2614 C CA . PRO A 1 318 ? 6.672 36.181 24.939 1.00 46.54 317 PRO A CA 1
ATOM 2615 C C . PRO A 1 318 ? 7.933 37.027 24.708 1.00 45.07 317 PRO A C 1
ATOM 2616 O O . PRO A 1 318 ? 7.870 38.264 24.717 1.00 45.12 317 PRO A O 1
ATOM 2628 N N . GLU A 1 320 ? 9.735 37.353 22.073 1.00 42.23 319 GLU A N 1
ATOM 2629 C CA . GLU A 1 320 ? 9.726 38.087 20.801 1.00 41.79 319 GLU A CA 1
ATOM 2630 C C . GLU A 1 320 ? 9.036 39.442 21.012 1.00 44.12 319 GLU A C 1
ATOM 2631 O O . GLU A 1 320 ? 9.534 40.473 20.573 1.00 43.98 319 GLU A O 1
ATOM 2637 N N . ASP A 1 321 ? 7.917 39.463 21.725 1.00 45.33 320 ASP A N 1
ATOM 2638 C CA . ASP A 1 321 ? 7.259 40.724 22.022 1.00 48.34 320 ASP A CA 1
ATOM 2639 C C . ASP A 1 321 ? 8.162 41.605 22.935 1.00 48.36 320 ASP A C 1
ATOM 2640 O O . ASP A 1 321 ? 8.278 42.830 22.733 1.00 50.15 320 ASP A O 1
ATOM 2645 N N . PHE A 1 322 ? 8.790 40.984 23.937 1.00 46.55 321 PHE A N 1
ATOM 2646 C CA . PHE A 1 322 ? 9.663 41.700 24.875 1.00 45.87 321 PHE A CA 1
ATOM 2647 C C . PHE A 1 322 ? 10.808 42.366 24.120 1.00 44.53 321 PHE A C 1
ATOM 2648 O O . PHE A 1 322 ? 11.107 43.543 24.311 1.00 45.10 321 PHE A O 1
ATOM 2656 N N . CYS A 1 323 ? 11.468 41.595 23.274 1.00 41.53 322 CYS A N 1
ATOM 2657 C CA . CYS A 1 323 ? 12.574 42.137 22.500 1.00 41.16 322 CYS A CA 1
ATOM 2658 C C . CYS A 1 323 ? 12.163 43.187 21.452 1.00 41.50 322 CYS A C 1
ATOM 2659 O O . CYS A 1 323 ? 12.926 44.119 21.192 1.00 42.17 322 CYS A O 1
ATOM 2662 N N . LEU A 1 324 ? 10.988 43.021 20.836 1.00 42.42 323 LEU A N 1
ATOM 2663 C CA . LEU A 1 324 ? 10.458 44.028 19.900 1.00 42.91 323 LEU A CA 1
ATOM 2664 C C . LEU A 1 324 ? 10.206 45.346 20.631 1.00 45.14 323 LEU A C 1
ATOM 2665 O O . LEU A 1 324 ? 10.546 46.425 20.144 1.00 44.98 323 LEU A O 1
ATOM 2670 N N . GLN A 1 325 ? 9.594 45.246 21.802 1.00 45.97 324 GLN A N 1
ATOM 2671 C CA . GLN A 1 325 ? 9.325 46.426 22.619 1.00 48.90 324 GLN A CA 1
ATOM 2672 C C . GLN A 1 325 ? 10.595 47.097 23.112 1.00 47.71 324 GLN A C 1
ATOM 2673 O O . GLN A 1 325 ? 10.697 48.315 23.063 1.00 49.17 324 GLN A O 1
ATOM 2679 N N . LEU A 1 326 ? 11.547 46.309 23.601 1.00 45.70 325 LEU A N 1
ATOM 2680 C CA . LEU A 1 326 ? 12.854 46.837 24.023 1.00 45.06 325 LEU A CA 1
ATOM 2681 C C . LEU A 1 326 ? 13.552 47.563 22.865 1.00 44.40 325 LEU A C 1
ATOM 2682 O O . LEU A 1 326 ? 14.116 48.663 23.027 1.00 45.15 325 LEU A O 1
ATOM 2687 N N . LEU A 1 327 ? 13.475 46.968 21.688 1.00 42.82 326 LEU A N 1
ATOM 2688 C CA . LEU A 1 327 ? 14.061 47.579 20.499 1.00 42.95 326 LEU A CA 1
ATOM 2689 C C . LEU A 1 327 ? 13.370 48.913 20.174 1.00 45.65 326 LEU A C 1
ATOM 2690 O O . LEU A 1 327 ? 14.049 49.925 19.988 1.00 47.28 326 LEU A O 1
ATOM 2695 N N . GLN A 1 328 ? 12.037 48.930 20.128 1.00 47.74 327 GLN A N 1
ATOM 2696 C CA A GLN A 1 328 ? 11.269 50.124 19.758 0.50 50.08 327 GLN A CA 1
ATOM 2697 C CA B GLN A 1 328 ? 11.308 50.145 19.736 0.50 49.98 327 GLN A CA 1
ATOM 2698 C C . GLN A 1 328 ? 11.476 51.251 20.775 1.00 51.81 327 GLN A C 1
ATOM 2699 O O . GLN A 1 328 ? 11.641 52.421 20.421 1.00 52.00 327 GLN A O 1
ATOM 2710 N N . GLU A 1 329 ? 11.448 50.880 22.047 1.00 52.70 328 GLU A N 1
ATOM 2711 C CA . GLU A 1 329 ? 11.518 51.858 23.135 1.00 54.63 328 GLU A CA 1
ATOM 2712 C C . GLU A 1 329 ? 12.926 52.340 23.544 1.00 53.83 328 GLU A C 1
ATOM 2713 O O . GLU A 1 329 ? 13.060 53.478 24.001 1.00 54.61 328 GLU A O 1
ATOM 2719 N N . HIS A 1 330 ? 13.934 51.484 23.439 1.00 51.49 329 HIS A N 1
ATOM 2720 C CA . HIS A 1 330 ? 15.304 51.811 23.893 1.00 51.47 329 HIS A CA 1
ATOM 2721 C C . HIS A 1 330 ? 16.405 51.561 22.896 1.00 49.99 329 HIS A C 1
ATOM 2722 O O . HIS A 1 330 ? 17.576 51.880 23.163 1.00 50.61 329 HIS A O 1
ATOM 2729 N N . GLY A 1 331 ? 16.048 50.983 21.750 1.00 47.91 330 GLY A N 1
ATOM 2730 C CA . GLY A 1 331 ? 16.997 50.720 20.701 1.00 46.64 330 GLY A CA 1
ATOM 2731 C C . GLY A 1 331 ? 17.988 49.593 20.962 1.00 44.21 330 GLY A C 1
ATOM 2732 O O . GLY A 1 331 ? 18.983 49.514 20.267 1.00 43.83 330 GLY A O 1
ATOM 2733 N N . VAL A 1 332 ? 17.703 48.722 21.937 1.00 43.32 331 VAL A N 1
ATOM 2734 C CA . VAL A 1 332 ? 18.581 47.619 22.303 1.00 41.44 331 VAL A CA 1
ATOM 2735 C C . VAL A 1 332 ? 18.154 46.352 21.542 1.00 39.81 331 VAL A C 1
ATOM 2736 O O . VAL A 1 332 ? 16.977 45.963 21.560 1.00 40.35 331 VAL A O 1
ATOM 2740 N N . LEU A 1 333 ? 19.087 45.746 20.839 1.00 38.64 332 LEU A N 1
ATOM 2741 C CA . LEU A 1 333 ? 18.774 44.538 20.062 1.00 37.39 332 LEU A CA 1
ATOM 2742 C C . LEU A 1 333 ? 19.358 43.315 20.729 1.00 36.11 332 LEU A C 1
ATOM 2743 O O . LEU A 1 333 ? 20.559 43.265 21.017 1.00 34.19 332 LEU A O 1
ATOM 2748 N N . LEU A 1 334 ? 18.470 42.340 20.975 1.00 35.54 333 LEU A N 1
ATOM 2749 C CA . LEU A 1 334 ? 18.801 41.011 21.460 1.00 34.46 333 LEU A CA 1
ATOM 2750 C C . LEU A 1 334 ? 18.196 40.047 20.446 1.00 34.71 333 LEU A C 1
ATOM 2751 O O . LEU A 1 334 ? 17.484 40.495 19.516 1.00 36.27 333 LEU A O 1
ATOM 2756 N N . VAL A 1 335 ? 18.430 38.746 20.621 1.00 33.95 334 VAL A N 1
ATOM 2757 C CA . VAL A 1 335 ? 17.696 37.724 19.849 1.00 33.25 334 VAL A CA 1
ATOM 2758 C C . VAL A 1 335 ? 16.790 36.972 20.823 1.00 33.39 334 VAL A C 1
ATOM 2759 O O . VAL A 1 335 ? 17.279 36.404 21.797 1.00 34.53 334 VAL A O 1
ATOM 2763 N N . PRO A 1 336 ? 15.468 37.004 20.587 1.00 33.19 335 PRO A N 1
ATOM 2764 C CA . PRO A 1 336 ? 14.592 36.373 21.580 1.00 34.02 335 PRO A CA 1
ATOM 2765 C C . PRO A 1 336 ? 14.633 34.858 21.519 1.00 33.05 335 PRO A C 1
ATOM 2766 O O . PRO A 1 336 ? 14.878 34.281 20.433 1.00 32.62 335 PRO A O 1
ATOM 2770 N N . GLY A 1 337 ? 14.370 34.233 22.673 1.00 34.34 336 GLY A N 1
ATOM 2771 C CA . GLY A 1 337 ? 14.584 32.809 22.857 1.00 35.14 336 GLY A CA 1
ATOM 2772 C C . GLY A 1 337 ? 13.715 31.885 22.023 1.00 35.87 336 GLY A C 1
ATOM 2773 O O . GLY A 1 337 ? 14.130 30.771 21.738 1.00 36.78 336 GLY A O 1
ATOM 2774 N N . ASN A 1 338 ? 12.523 32.339 21.648 1.00 37.44 337 ASN A N 1
ATOM 2775 C CA . ASN A 1 338 ? 11.643 31.563 20.767 1.00 38.61 337 ASN A CA 1
ATOM 2776 C C . ASN A 1 338 ? 12.278 31.273 19.417 1.00 38.27 337 ASN A C 1
ATOM 2777 O O . ASN A 1 338 ? 11.885 30.321 18.750 1.00 38.78 337 ASN A O 1
ATOM 2782 N N . ARG A 1 339 ? 13.257 32.077 19.000 1.00 38.12 338 ARG A N 1
ATOM 2783 C CA . ARG A 1 339 ? 13.991 31.804 17.754 1.00 38.04 338 ARG A CA 1
ATOM 2784 C C . ARG A 1 339 ? 14.913 30.573 17.876 1.00 38.23 338 ARG A C 1
ATOM 2785 O O . ARG A 1 339 ? 15.435 30.087 16.844 1.00 38.87 338 ARG A O 1
ATOM 2793 N N . PHE A 1 340 ? 15.109 30.102 19.105 1.00 39.48 339 PHE A N 1
ATOM 2794 C CA . PHE A 1 340 ? 15.798 28.840 19.442 1.00 39.24 339 PHE A CA 1
ATOM 2795 C C . PHE A 1 340 ? 14.837 27.797 20.084 1.00 41.40 339 PHE A C 1
ATOM 2796 O O . PHE A 1 340 ? 15.272 26.827 20.707 1.00 41.93 339 PHE A O 1
ATOM 2804 N N . GLU A 1 341 ? 13.525 27.995 19.925 1.00 42.04 340 GLU A N 1
ATOM 2805 C CA . GLU A 1 341 ? 12.499 27.199 20.566 1.00 43.67 340 GLU A CA 1
ATOM 2806 C C . GLU A 1 341 ? 12.698 27.037 22.075 1.00 43.44 340 GLU A C 1
ATOM 2807 O O . GLU A 1 341 ? 12.323 26.024 22.657 1.00 44.46 340 GLU A O 1
ATOM 2813 N N . ARG A 1 342 ? 13.224 28.076 22.720 1.00 42.45 341 ARG A N 1
ATOM 2814 C CA . ARG A 1 342 ? 13.224 28.154 24.186 1.00 42.91 341 ARG A CA 1
ATOM 2815 C C . ARG A 1 342 ? 12.826 29.554 24.615 1.00 42.79 341 ARG A C 1
ATOM 2816 O O . ARG A 1 342 ? 13.689 30.404 24.890 1.00 43.11 341 ARG A O 1
ATOM 2824 N N . ASP A 1 343 ? 11.519 29.802 24.683 1.00 42.23 342 ASP A N 1
ATOM 2825 C CA . ASP A 1 343 ? 11.019 31.115 25.073 1.00 42.70 342 ASP A CA 1
ATOM 2826 C C . ASP A 1 343 ? 11.302 31.297 26.590 1.00 42.59 342 ASP A C 1
ATOM 2827 O O . ASP A 1 343 ? 11.574 30.334 27.296 1.00 42.70 342 ASP A O 1
ATOM 2832 N N . GLY A 1 344 ? 11.255 32.530 27.075 1.00 42.58 343 GLY A N 1
ATOM 2833 C CA . GLY A 1 344 ? 11.645 32.840 28.442 1.00 43.27 343 GLY A CA 1
ATOM 2834 C C . GLY A 1 344 ? 13.096 33.260 28.581 1.00 41.72 343 GLY A C 1
ATOM 2835 O O . GLY A 1 344 ? 13.512 33.625 29.692 1.00 42.15 343 GLY A O 1
ATOM 2836 N N . TYR A 1 345 ? 13.837 33.254 27.454 1.00 39.33 344 TYR A N 1
ATOM 2837 C CA . TYR A 1 345 ? 15.253 33.574 27.413 1.00 37.69 344 TYR A CA 1
ATOM 2838 C C . TYR A 1 345 ? 15.553 34.499 26.237 1.00 36.98 344 TYR A C 1
ATOM 2839 O O . TYR A 1 345 ? 14.816 34.524 25.231 1.00 37.43 344 TYR A O 1
ATOM 2848 N N . VAL A 1 346 ? 16.702 35.165 26.300 1.00 36.16 345 VAL A N 1
ATOM 2849 C CA . VAL A 1 346 ? 17.208 35.957 25.171 1.00 35.39 345 VAL A CA 1
ATOM 2850 C C . VAL A 1 346 ? 18.676 35.584 24.927 1.00 34.70 345 VAL A C 1
ATOM 2851 O O . VAL A 1 346 ? 19.373 35.284 25.885 1.00 34.44 345 VAL A O 1
ATOM 2855 N N . ARG A 1 347 ? 19.126 35.547 23.667 1.00 33.43 346 ARG A N 1
ATOM 2856 C CA . ARG A 1 347 ? 20.556 35.409 23.361 1.00 32.97 346 ARG A CA 1
ATOM 2857 C C . ARG A 1 347 ? 21.197 36.818 23.396 1.00 34.58 346 ARG A C 1
ATOM 2858 O O . ARG A 1 347 ? 20.713 37.740 22.727 1.00 35.41 346 ARG A O 1
ATOM 2866 N N . LEU A 1 348 ? 22.229 36.956 24.229 1.00 35.15 347 LEU A N 1
ATOM 2867 C CA . LEU A 1 348 ? 22.960 38.207 24.453 1.00 35.78 347 LEU A CA 1
ATOM 2868 C C . LEU A 1 348 ? 24.450 38.022 24.064 1.00 34.51 347 LEU A C 1
ATOM 2869 O O . LEU A 1 348 ? 25.142 37.188 24.654 1.00 35.39 347 LEU A O 1
ATOM 2874 N N . GLY A 1 349 ? 24.930 38.762 23.075 1.00 33.19 348 GLY A N 1
ATOM 2875 C CA . GLY A 1 349 ? 26.317 38.674 22.650 1.00 32.83 348 GLY A CA 1
ATOM 2876 C C . GLY A 1 349 ? 27.094 39.805 23.322 1.00 34.45 348 GLY A C 1
ATOM 2877 O O . GLY A 1 349 ? 26.873 40.978 23.023 1.00 35.20 348 GLY A O 1
ATOM 2878 N N . PHE A 1 350 ? 28.011 39.455 24.213 1.00 34.80 349 PHE A N 1
ATOM 2879 C CA . PHE A 1 350 ? 28.626 40.455 25.075 1.00 35.54 349 PHE A CA 1
ATOM 2880 C C . PHE A 1 350 ? 30.054 40.880 24.709 1.00 36.09 349 PHE A C 1
ATOM 2881 O O . PHE A 1 350 ? 30.611 41.747 25.397 1.00 36.73 349 PHE A O 1
ATOM 2889 N N . ALA A 1 351 ? 30.650 40.277 23.675 1.00 35.38 350 ALA A N 1
ATOM 2890 C CA . ALA A 1 351 ? 32.045 40.553 23.314 1.00 36.75 350 ALA A CA 1
ATOM 2891 C C . ALA A 1 351 ? 32.129 41.610 22.215 1.00 36.77 350 ALA A C 1
ATOM 2892 O O . ALA A 1 351 ? 33.025 41.610 21.341 1.00 37.28 350 ALA A O 1
ATOM 2894 N N . CYS A 1 352 ? 31.166 42.517 22.258 1.00 39.67 351 CYS A N 1
ATOM 2895 C CA . CYS A 1 352 ? 31.157 43.718 21.442 1.00 40.45 351 CYS A CA 1
ATOM 2896 C C . CYS A 1 352 ? 31.943 44.817 22.178 1.00 42.47 351 CYS A C 1
ATOM 2897 O O . CYS A 1 352 ? 32.538 44.560 23.240 1.00 42.56 351 CYS A O 1
ATOM 2900 N N . GLU A 1 353 ? 31.928 46.032 21.615 1.00 43.68 352 GLU A N 1
ATOM 2901 C CA . GLU A 1 353 ? 32.572 47.177 22.247 1.00 44.63 352 GLU A CA 1
ATOM 2902 C C . GLU A 1 353 ? 31.995 47.336 23.647 1.00 45.97 352 GLU A C 1
ATOM 2903 O O . GLU A 1 353 ? 30.769 47.346 23.863 1.00 46.19 352 GLU A O 1
ATOM 2905 N N . GLN A 1 354 ? 32.895 47.428 24.612 1.00 46.59 353 GLN A N 1
ATOM 2906 C CA . GLN A 1 354 ? 32.510 47.435 25.998 1.00 47.37 353 GLN A CA 1
ATOM 2907 C C . GLN A 1 354 ? 31.506 48.539 26.318 1.00 48.63 353 GLN A C 1
ATOM 2908 O O . GLN A 1 354 ? 30.641 48.358 27.191 1.00 47.64 353 GLN A O 1
ATOM 2914 N N . GLU A 1 355 ? 31.622 49.686 25.646 1.00 48.72 354 GLU A N 1
ATOM 2915 C CA A GLU A 1 355 ? 30.752 50.850 25.864 0.50 50.57 354 GLU A CA 1
ATOM 2916 C CA B GLU A 1 355 ? 30.725 50.786 26.019 0.50 50.59 354 GLU A CA 1
ATOM 2917 C C . GLU A 1 355 ? 29.307 50.563 25.474 1.00 49.79 354 GLU A C 1
ATOM 2918 O O . GLU A 1 355 ? 28.344 51.023 26.128 1.00 50.88 354 GLU A O 1
ATOM 2929 N N . THR A 1 356 ? 29.185 49.846 24.352 1.00 47.51 355 THR A N 1
ATOM 2930 C CA . THR A 1 356 ? 27.889 49.467 23.780 1.00 46.41 355 THR A CA 1
ATOM 2931 C C . THR A 1 356 ? 27.222 48.421 24.692 1.00 45.69 355 THR A C 1
ATOM 2932 O O . THR A 1 356 ? 26.018 48.537 24.954 1.00 45.64 355 THR A O 1
ATOM 2936 N N . LEU A 1 357 ? 28.016 47.475 25.223 1.00 44.11 356 LEU A N 1
ATOM 2937 C CA . LEU A 1 357 ? 27.534 46.504 26.220 1.00 43.89 356 LEU A CA 1
ATOM 2938 C C . LEU A 1 357 ? 26.967 47.236 27.397 1.00 45.37 356 LEU A C 1
ATOM 2939 O O . LEU A 1 357 ? 25.825 46.972 27.795 1.00 45.02 356 LEU A O 1
ATOM 2944 N N . ILE A 1 358 ? 27.760 48.143 27.974 1.00 46.77 357 ILE A N 1
ATOM 2945 C CA . ILE A 1 358 ? 27.348 48.830 29.205 1.00 48.80 357 ILE A CA 1
ATOM 2946 C C . ILE A 1 358 ? 26.048 49.590 29.009 1.00 49.94 357 ILE A C 1
ATOM 2947 O O . ILE A 1 358 ? 25.148 49.514 29.842 1.00 50.83 357 ILE A O 1
ATOM 2952 N N . LYS A 1 359 ? 25.945 50.315 27.906 1.00 50.38 358 LYS A N 1
ATOM 2953 C CA . LYS A 1 359 ? 24.750 51.114 27.640 1.00 52.47 358 LYS A CA 1
ATOM 2954 C C . LYS A 1 359 ? 23.546 50.195 27.354 1.00 51.34 358 LYS A C 1
ATOM 2955 O O . LYS A 1 359 ? 22.442 50.426 27.865 1.00 52.54 358 LYS A O 1
ATOM 2961 N N . GLY A 1 360 ? 23.778 49.145 26.577 1.00 49.24 359 GLY A N 1
ATOM 2962 C CA . GLY A 1 360 ? 22.748 48.147 26.287 1.00 48.53 359 GLY A CA 1
ATOM 2963 C C . GLY A 1 360 ? 22.163 47.580 27.565 1.00 49.40 359 GLY A C 1
ATOM 2964 O O . GLY A 1 360 ? 20.933 47.531 27.726 1.00 50.84 359 GLY A O 1
ATOM 2965 N N . LEU A 1 361 ? 23.047 47.196 28.492 1.00 48.94 360 LEU A N 1
ATOM 2966 C CA . LEU A 1 361 ? 22.632 46.623 29.780 1.00 49.29 360 LEU A CA 1
ATOM 2967 C C . LEU A 1 361 ? 21.895 47.644 30.655 1.00 51.10 360 LEU A C 1
ATOM 2968 O O . LEU A 1 361 ? 20.847 47.356 31.237 1.00 50.53 360 LEU A O 1
ATOM 2973 N N . GLU A 1 362 ? 22.465 48.838 30.762 1.00 52.23 361 GLU A N 1
ATOM 2974 C CA . GLU A 1 362 ? 21.810 49.943 31.447 1.00 54.81 361 GLU A CA 1
ATOM 2975 C C . GLU A 1 362 ? 20.374 50.129 30.942 1.00 54.84 361 GLU A C 1
ATOM 2976 O O . GLU A 1 362 ? 19.422 50.155 31.739 1.00 54.38 361 GLU A O 1
ATOM 2982 N N . LYS A 1 363 ? 20.220 50.195 29.617 1.00 53.23 362 LYS A N 1
ATOM 2983 C CA . LYS A 1 363 ? 18.908 50.396 29.004 1.00 54.16 362 LYS A CA 1
ATOM 2984 C C . LYS A 1 363 ? 17.980 49.193 29.184 1.00 53.45 362 LYS A C 1
ATOM 2985 O O . LYS A 1 363 ? 16.775 49.363 29.336 1.00 54.25 362 LYS A O 1
ATOM 2991 N N . LEU A 1 364 ? 18.537 47.986 29.151 1.00 51.99 363 LEU A N 1
ATOM 2992 C CA . LEU A 1 364 ? 17.769 46.770 29.436 1.00 51.26 363 LEU A CA 1
ATOM 2993 C C . LEU A 1 364 ? 17.233 46.805 30.863 1.00 53.13 363 LEU A C 1
ATOM 2994 O O . LEU A 1 364 ? 16.063 46.488 31.097 1.00 53.80 363 LEU A O 1
ATOM 2999 N N . SER A 1 365 ? 18.070 47.217 31.812 1.00 53.75 364 SER A N 1
ATOM 3000 C CA . SER A 1 365 ? 17.606 47.370 33.211 1.00 55.94 364 SER A CA 1
ATOM 3001 C C . SER A 1 365 ? 16.507 48.434 33.360 1.00 57.79 364 SER A C 1
ATOM 3002 O O . SER A 1 365 ? 15.584 48.268 34.163 1.00 57.78 364 SER A O 1
ATOM 3005 N N . GLN A 1 366 ? 16.613 49.515 32.586 1.00 57.88 365 GLN A N 1
ATOM 3006 C CA . GLN A 1 366 ? 15.556 50.542 32.539 1.00 60.43 365 GLN A CA 1
ATOM 3007 C C . GLN A 1 366 ? 14.221 49.948 32.090 1.00 58.96 365 GLN A C 1
ATOM 3008 O O . GLN A 1 366 ? 13.181 50.192 32.701 1.00 60.27 365 GLN A O 1
ATOM 3014 N N . PHE A 1 367 ? 14.272 49.165 31.014 1.00 55.95 366 PHE A N 1
ATOM 3015 C CA . PHE A 1 367 ? 13.106 48.477 30.492 1.00 55.26 366 PHE A CA 1
ATOM 3016 C C . PHE A 1 367 ? 12.542 47.512 31.541 1.00 55.79 366 PHE A C 1
ATOM 3017 O O . PHE A 1 367 ? 11.337 47.497 31.788 1.00 56.77 366 PHE A O 1
ATOM 3025 N N . LEU A 1 368 ? 13.424 46.760 32.192 1.00 55.65 367 LEU A N 1
ATOM 3026 C CA . LEU A 1 368 ? 13.009 45.770 33.206 1.00 57.28 367 LEU A CA 1
ATOM 3027 C C . LEU A 1 368 ? 12.333 46.365 34.437 1.00 61.12 367 LEU A C 1
ATOM 3028 O O . LEU A 1 368 ? 11.477 45.708 35.041 1.00 62.94 367 LEU A O 1
ATOM 3033 N N . ARG A 1 369 ? 12.685 47.597 34.817 1.00 63.70 368 ARG A N 1
ATOM 3034 C CA . ARG A 1 369 ? 11.969 48.275 35.926 1.00 67.93 368 ARG A CA 1
ATOM 3035 C C . ARG A 1 369 ? 10.460 48.465 35.632 1.00 70.42 368 ARG A C 1
ATOM 3036 O O . ARG A 1 369 ? 9.666 48.584 36.560 1.00 72.55 368 ARG A O 1
ATOM 3039 N N . ARG A 1 370 ? 10.072 48.449 34.352 1.00 70.84 369 ARG A N 1
ATOM 3040 C CA . ARG A 1 370 ? 8.658 48.499 33.952 1.00 73.26 369 ARG A CA 1
ATOM 3041 C C . ARG A 1 370 ? 7.855 47.222 34.309 1.00 74.23 369 ARG A C 1
ATOM 3042 O O . ARG A 1 370 ? 6.621 47.263 34.320 1.00 75.85 369 ARG A O 1
ATOM 3045 N N . PHE A 1 371 ? 8.537 46.120 34.641 1.00 73.75 370 PHE A N 1
ATOM 3046 C CA . PHE A 1 371 ? 7.867 44.844 34.991 1.00 74.87 370 PHE A CA 1
ATOM 3047 C C . PHE A 1 371 ? 7.948 44.387 36.472 1.00 77.14 370 PHE A C 1
ATOM 3048 O O . PHE A 1 371 ? 7.571 43.251 36.776 1.00 77.15 370 PHE A O 1
ATOM 3056 N N . ASP A 1 372 ? 8.409 45.254 37.381 1.00 79.98 371 ASP A N 1
ATOM 3057 C CA . ASP A 1 372 ? 8.513 44.904 38.830 1.00 82.19 371 ASP A CA 1
ATOM 3058 C C . ASP A 1 372 ? 7.230 45.116 39.636 1.00 84.98 371 ASP A C 1
ATOM 3059 O O . ASP A 1 372 ? 6.242 45.643 39.137 1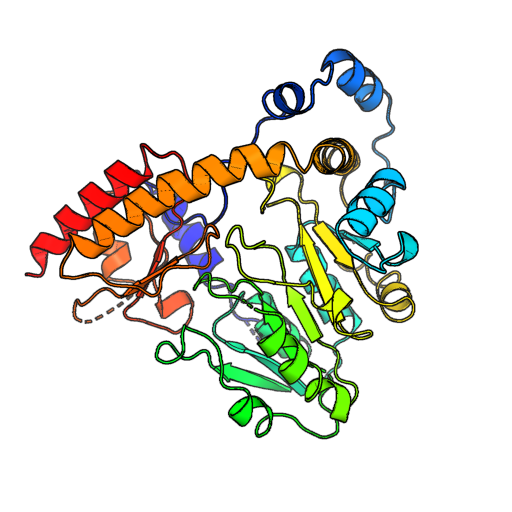.00 86.44 371 ASP A O 1
#

CATH classification: 3.90.1150.10 (+1 more: 3.40.640.10)

Sequence (365 aa):
GKLPRFGVEEWLNVHENSAIYDIAGVSISSSLTLEEELFALSGTNPEDFYKKLQGTKLNYGWIEGSPAFKKSVSQLYTTGVKPEQILQTNGATGANLLVLYSLIEPGDHVISLYPTYQQLYDIPKSLGAEVDLWQIEEENGWLPDLEKLRQQLIRPTTKICINNANNPTGAVDRTYLEELVEEIASEVGAYILSDEVYRRSFSEELDVPSIIEVYDDKGIAVNSLSTYSLPGIRIGWVAANHHQQVTDILRRDYRRDYTICAGVFDDLLVAQLALAHYQQEILERNRHILEENLAILDQWIEEEPLVSYIRPAVVSTSFVKIAVDPEDFCLQLLQQEHGVLLVPGNRFERDGYVRLGFACEQEETLIKGLEKLSQFLRRFD